Protein AF-A0A1H1Z9W5-F1 (afdb_monomer)

pLDDT: mean 90.38, std 9.52, range [42.66, 98.12]

Solvent-accessible surface area (backbone atoms only — not comparable to full-atom values): 13910 Å² total; per-residue (Å²): 132,83,77,77,81,64,57,44,47,30,56,59,16,46,69,67,22,46,76,82,25,66,53,52,93,84,66,72,96,70,78,83,76,61,90,42,70,72,54,33,67,69,33,39,77,73,82,52,69,53,46,53,60,20,50,49,26,37,54,53,9,51,50,28,33,51,50,15,58,53,48,57,75,70,62,69,89,72,76,92,73,81,78,83,65,62,68,71,59,47,54,57,68,61,53,51,72,31,55,59,35,30,52,52,8,52,50,27,44,57,43,12,60,52,46,31,55,50,32,63,66,48,43,65,56,53,52,49,54,50,49,55,46,42,74,73,61,39,44,52,24,41,50,42,91,45,91,54,64,37,60,45,101,81,60,68,41,47,29,25,41,30,34,38,66,88,58,55,50,34,58,49,12,20,48,52,42,16,52,50,48,22,53,49,42,24,69,79,30,66,67,35,34,50,55,39,37,61,73,50,41,84,59,47,64,44,53,26,34,83,61,51,32,84,86,36,68,60,32,29,42,30,59,48,94,64,90,47,52,32,35,33,41,34,77,42,73,44,99,86,69,50,75,44,67,48,79,43,60,31,55,82,132

Secondary structure (DSSP, 8-state):
--PPPPTT-HHHHHHHS-TTPPPPTT--SS----SSHHHHHHHSS-TTHHHHHHHHHHHHHHHHHHHHHHHHTT-----TTSS-S-HHHHHHHHS-HHHHHHHHHHHHHHHHHHHHHHHHHHHHHHHHHHHHHHHHH-EEEEEEEEEEEEEETTEEEEEEEEEETTS-HHHHHHHHHHHHHHHHHHHH-HHHHHHHHHHHTT-SEEEHHHHH-TT-TTEEEEE-SS--SEEEEEEEE-TTS-EEEEEEEE---

Foldseek 3Di:
DPPDAAFLRLQVLLVPQDLQFFFDPPDDQDDQDLVDLVSVVVFFPPPDPLVPLLVCLQVQLVVLLVVLVVQVVVDDPDPLPPPPDDNVVSVVVVCRVSVVSNVSSVVSNVVSVVSSVVSVVCVVVVSVVVSVQCVPFKFKWFWAFAPAWADEPPGTFGKIKTFGNPDDRSLNSSLVSSRVSSSVSCVVPVVSSVSNRVVCDHAQKDQVCVNNNPSNPRIIIGRDPDPARIKIWGWDQDPVRDTHIDITGTHDD

Radius of gyration: 26.76 Å; Cα contacts (8 Å, |Δi|>4): 366; chains: 1; bounding box: 69×44×71 Å

Mean predicted aligned error: 6.4 Å

Nearest PDB structures (foldseek):
  6paq-assembly1_A  TM=3.659E-01  e=4.677E+00  Novosphingobium aromaticivorans DSM 12444
  8bqs-assembly1_Eq  TM=2.446E-01  e=4.424E+00  Tetrahymena thermophila SB210

Structure (mmCIF, N/CA/C/O backbone):
data_AF-A0A1H1Z9W5-F1
#
_entry.id   AF-A0A1H1Z9W5-F1
#
loop_
_atom_site.group_PDB
_atom_site.id
_atom_site.type_symbol
_atom_site.label_atom_id
_atom_site.label_alt_id
_atom_site.label_comp_id
_atom_site.label_asym_id
_atom_site.label_entity_id
_atom_site.label_seq_id
_atom_site.pdbx_PDB_ins_code
_atom_site.Cartn_x
_atom_site.Cartn_y
_atom_site.Cartn_z
_atom_site.occupancy
_atom_site.B_iso_or_equiv
_atom_site.auth_seq_id
_atom_site.auth_comp_id
_atom_site.auth_asym_id
_atom_site.auth_atom_id
_atom_site.pdbx_PDB_model_num
ATOM 1 N N . MET A 1 1 ? 12.423 6.124 28.302 1.00 42.66 1 MET A N 1
ATOM 2 C CA . MET A 1 1 ? 12.126 7.087 27.224 1.00 42.66 1 MET A CA 1
ATOM 3 C C . MET A 1 1 ? 10.628 7.323 27.228 1.00 42.66 1 MET A C 1
ATOM 5 O O . MET A 1 1 ? 9.883 6.402 26.923 1.00 42.66 1 MET A O 1
ATOM 9 N N . THR A 1 2 ? 10.175 8.486 27.688 1.00 52.38 2 THR A N 1
ATOM 10 C CA . THR A 1 2 ? 8.765 8.885 27.614 1.00 52.38 2 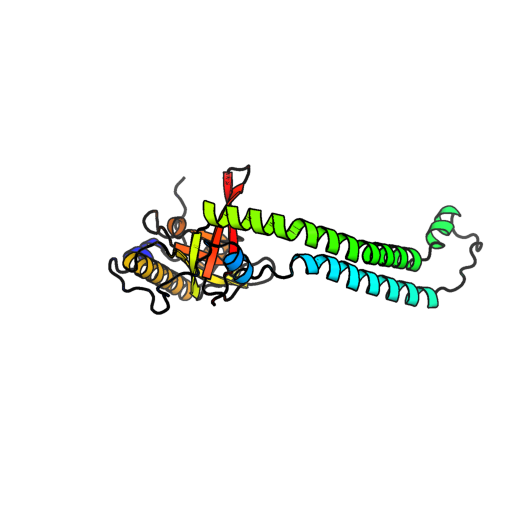THR A CA 1
ATOM 11 C C . THR A 1 2 ? 8.419 9.109 26.148 1.00 52.38 2 THR A C 1
ATOM 13 O O . THR A 1 2 ? 9.007 9.971 25.500 1.00 52.38 2 THR A O 1
ATOM 16 N N . GLN A 1 3 ? 7.530 8.285 25.592 1.00 75.75 3 GLN A N 1
ATOM 17 C CA . GLN A 1 3 ? 7.074 8.477 24.219 1.00 75.75 3 GLN A CA 1
ATOM 18 C C . GLN A 1 3 ? 6.397 9.845 24.118 1.00 75.75 3 GLN A C 1
ATOM 20 O O . GLN A 1 3 ? 5.484 10.147 24.886 1.00 75.75 3 GLN A O 1
ATOM 25 N N . GLN A 1 4 ? 6.868 10.681 23.192 1.00 85.38 4 GLN A N 1
ATOM 26 C CA . GLN A 1 4 ? 6.235 11.963 22.907 1.00 85.38 4 GLN A CA 1
ATOM 27 C C . GLN A 1 4 ? 4.766 11.711 22.528 1.00 85.38 4 GLN A C 1
ATOM 29 O O . GLN A 1 4 ? 4.512 10.817 21.706 1.00 85.38 4 GLN A O 1
ATOM 34 N N . PRO A 1 5 ? 3.798 12.457 23.091 1.00 91.75 5 PRO A N 1
ATOM 35 C CA . PRO A 1 5 ? 2.386 12.259 22.781 1.00 91.75 5 PRO A CA 1
ATOM 36 C C . PRO A 1 5 ? 2.133 12.445 21.283 1.00 91.75 5 PRO A C 1
ATOM 38 O O . PRO A 1 5 ? 2.810 13.232 20.618 1.00 91.75 5 PRO A O 1
ATOM 41 N N . TRP A 1 6 ? 1.200 11.672 20.733 1.00 95.25 6 TRP A N 1
ATOM 42 C CA . TRP A 1 6 ? 0.789 11.813 19.338 1.00 95.25 6 TRP A CA 1
ATOM 43 C C . TRP A 1 6 ? -0.005 13.116 19.134 1.00 95.25 6 TRP A C 1
ATOM 45 O O . TRP A 1 6 ? -0.829 13.454 19.990 1.00 95.25 6 TRP A O 1
ATOM 55 N N . PRO A 1 7 ? 0.195 13.833 18.013 1.00 96.38 7 PRO A N 1
ATOM 56 C CA . PRO A 1 7 ? -0.616 15.001 17.672 1.00 96.38 7 PRO A CA 1
ATOM 57 C C . PRO A 1 7 ? -2.111 14.659 17.553 1.00 96.38 7 PRO A C 1
ATOM 59 O O . PRO A 1 7 ? -2.472 13.553 17.142 1.00 96.38 7 PRO A O 1
ATOM 62 N N . GLY A 1 8 ? -2.982 15.607 17.913 1.00 95.38 8 GLY A N 1
ATOM 63 C CA . GLY A 1 8 ? -4.444 15.449 17.843 1.00 95.38 8 GLY A CA 1
ATOM 64 C C . GLY A 1 8 ? -5.084 14.615 18.966 1.00 95.38 8 GLY A C 1
ATOM 65 O O . GLY A 1 8 ? -6.250 14.256 18.847 1.00 95.38 8 GLY A O 1
ATOM 66 N N . ASP A 1 9 ? -4.340 14.288 20.032 1.00 96.62 9 ASP A N 1
ATOM 67 C CA . ASP A 1 9 ? -4.792 13.508 21.204 1.00 96.62 9 ASP A CA 1
ATOM 68 C C . ASP A 1 9 ? -5.606 12.243 20.840 1.00 96.62 9 ASP A C 1
ATOM 70 O O . ASP A 1 9 ? -6.804 12.129 21.140 1.00 96.62 9 ASP A O 1
ATOM 74 N N . PRO A 1 10 ? -4.968 11.247 20.196 1.00 97.06 10 PRO A N 1
ATOM 75 C CA . PRO A 1 10 ? -5.643 10.002 19.844 1.00 97.06 10 PRO A CA 1
ATOM 76 C C . PRO A 1 10 ? -6.176 9.257 21.075 1.00 97.06 10 PRO A C 1
ATOM 78 O O . PRO A 1 10 ? -7.205 8.590 20.988 1.00 97.06 10 PRO A O 1
ATOM 81 N N . ALA A 1 11 ? -5.555 9.413 22.249 1.00 96.31 11 ALA A N 1
ATOM 82 C CA . ALA A 1 11 ? -6.054 8.810 23.480 1.00 96.31 11 ALA A CA 1
ATOM 83 C C . ALA A 1 11 ? -7.434 9.374 23.873 1.00 96.31 11 ALA A C 1
ATOM 85 O O . ALA A 1 11 ? -8.313 8.621 24.296 1.00 96.31 11 ALA A O 1
ATOM 86 N N . ALA A 1 12 ? -7.670 10.682 23.707 1.00 97.25 12 ALA A N 1
ATOM 87 C CA . ALA A 1 12 ? -9.008 11.250 23.872 1.00 97.25 12 ALA A CA 1
ATOM 88 C C . ALA A 1 12 ? -9.983 10.772 22.792 1.00 97.25 12 ALA A C 1
ATOM 90 O O . ALA A 1 12 ? -11.131 10.473 23.120 1.00 97.25 12 ALA A O 1
ATOM 91 N N . ALA A 1 13 ? -9.547 10.655 21.535 1.00 97.56 13 ALA A N 1
ATOM 92 C CA . ALA A 1 13 ? -10.382 10.116 20.459 1.00 97.56 13 ALA A CA 1
ATOM 93 C C . ALA A 1 13 ? -10.845 8.677 20.753 1.00 97.56 13 ALA A C 1
ATOM 95 O O . ALA A 1 13 ? -12.027 8.361 20.611 1.00 97.56 13 ALA A O 1
ATOM 96 N N . TRP A 1 14 ? -9.944 7.835 21.262 1.00 97.62 14 TRP A N 1
ATOM 97 C CA . TRP A 1 14 ? -10.245 6.465 21.670 1.00 97.62 14 TRP A CA 1
ATOM 98 C C . TRP A 1 14 ? -11.197 6.380 22.872 1.00 97.62 14 TRP A C 1
ATOM 100 O O . TRP A 1 14 ? -12.087 5.530 22.899 1.00 97.62 14 TRP A O 1
ATOM 110 N N . ARG A 1 15 ? -11.054 7.281 23.856 1.00 97.38 15 ARG A N 1
ATOM 111 C CA . ARG A 1 15 ? -11.984 7.380 24.997 1.00 97.38 15 ARG A CA 1
ATOM 112 C C . ARG A 1 15 ? -13.380 7.857 24.591 1.00 97.38 15 ARG A C 1
ATOM 114 O O . ARG A 1 15 ? -14.349 7.469 25.232 1.00 97.38 15 ARG A O 1
ATOM 121 N N . ARG A 1 16 ? -13.484 8.708 23.563 1.00 97.12 16 ARG A N 1
ATOM 122 C CA . ARG A 1 16 ? -14.771 9.181 23.020 1.00 97.12 16 ARG A CA 1
ATOM 123 C C . ARG A 1 16 ? -15.483 8.116 22.192 1.00 97.12 16 ARG A C 1
ATOM 125 O O . ARG A 1 16 ? -16.707 8.141 22.117 1.00 97.12 16 ARG A O 1
ATOM 132 N N . ALA A 1 17 ? -14.733 7.204 21.577 1.00 96.50 17 ALA A N 1
ATOM 133 C CA . ALA A 1 17 ? -15.309 6.144 20.769 1.00 96.50 17 ALA A CA 1
ATOM 134 C C . ALA A 1 17 ? -16.181 5.211 21.635 1.00 96.50 17 ALA A C 1
ATOM 136 O O . ALA A 1 17 ? -15.711 4.718 22.667 1.00 96.50 17 ALA A O 1
ATOM 137 N N . PRO A 1 18 ? -17.437 4.945 21.232 1.00 94.25 18 PRO A N 1
ATOM 138 C CA . PRO A 1 18 ? -18.339 4.096 21.998 1.00 94.25 18 PRO A CA 1
ATOM 139 C C . PRO A 1 18 ? -17.783 2.673 22.089 1.00 94.25 18 PRO A C 1
ATOM 141 O O . PRO A 1 18 ? -17.333 2.115 21.088 1.00 94.25 18 PRO A O 1
ATOM 144 N N . ILE A 1 19 ? -17.835 2.086 23.289 1.00 92.62 19 ILE A N 1
ATOM 145 C CA . ILE A 1 19 ? -17.394 0.703 23.517 1.00 92.62 19 ILE A CA 1
ATOM 146 C C . ILE A 1 19 ? -18.252 -0.255 22.687 1.00 92.62 19 ILE A C 1
ATOM 148 O O . ILE A 1 19 ? -17.692 -1.078 21.975 1.00 92.62 19 ILE A O 1
ATOM 152 N N . ASP A 1 20 ? -19.574 -0.058 22.706 1.00 89.50 20 ASP A N 1
ATOM 153 C CA . ASP A 1 20 ? -20.571 -0.847 21.973 1.00 89.50 20 ASP A CA 1
ATOM 154 C C . ASP A 1 20 ? -21.092 -0.104 20.733 1.00 89.50 20 ASP A C 1
ATOM 156 O O . ASP A 1 20 ? -22.294 0.076 20.533 1.00 89.50 20 ASP A O 1
ATOM 160 N N . GLY A 1 21 ? -20.166 0.407 19.917 1.00 85.12 21 GLY A N 1
ATOM 161 C CA . GLY A 1 21 ? -20.507 1.101 18.677 1.00 85.12 21 GLY A CA 1
ATOM 162 C C . GLY A 1 21 ? -21.133 0.165 17.631 1.00 85.12 21 GLY A C 1
ATOM 163 O O . GLY A 1 21 ? -20.743 -1.002 17.547 1.00 85.12 21 GLY A O 1
ATOM 164 N N . PRO A 1 22 ? -22.071 0.655 16.796 1.00 90.06 22 PRO A N 1
ATOM 165 C CA . PRO A 1 22 ? -22.559 -0.117 15.660 1.00 90.06 22 PRO A CA 1
ATOM 166 C C . PRO A 1 22 ? -21.420 -0.394 14.672 1.00 90.06 22 PRO A C 1
ATOM 168 O O . PRO A 1 22 ? -20.456 0.373 14.585 1.00 90.06 22 PRO A O 1
ATOM 171 N N . ALA A 1 23 ? -21.558 -1.464 13.887 1.00 90.50 23 ALA A N 1
ATOM 172 C CA . ALA A 1 23 ? -20.643 -1.733 12.785 1.00 90.50 23 ALA A CA 1
ATOM 173 C C . ALA A 1 23 ? -20.540 -0.504 11.854 1.00 90.50 23 ALA A C 1
ATOM 175 O O . ALA A 1 23 ? -21.537 0.202 11.656 1.00 90.50 23 ALA A O 1
ATOM 176 N N . PRO A 1 24 ? -19.368 -0.249 11.242 1.00 90.69 24 PRO A N 1
ATOM 177 C CA . PRO A 1 24 ? -19.234 0.800 10.241 1.00 90.69 24 PRO A CA 1
ATOM 178 C C . PRO A 1 24 ? -20.295 0.635 9.140 1.00 90.69 24 PRO A C 1
ATOM 180 O O . PRO A 1 24 ? -20.523 -0.487 8.685 1.00 90.69 24 PRO A O 1
ATOM 183 N N . PRO A 1 25 ? -20.930 1.720 8.665 1.00 86.06 25 PRO A N 1
ATOM 184 C CA . PRO A 1 25 ? -22.099 1.640 7.783 1.00 86.06 25 PRO A CA 1
ATOM 185 C C . PRO A 1 25 ? -21.819 0.950 6.440 1.00 86.06 25 PRO A C 1
ATOM 187 O O . PRO A 1 25 ? -22.722 0.385 5.833 1.00 86.06 25 PRO A O 1
ATOM 190 N N . SER A 1 26 ? -20.570 0.975 5.969 1.00 89.00 26 SER A N 1
ATOM 191 C CA . SER A 1 26 ? -20.127 0.295 4.747 1.00 89.00 26 SER A CA 1
ATOM 192 C C . SER A 1 26 ? -19.407 -1.031 5.015 1.00 89.00 26 SER A C 1
ATOM 194 O O . SER A 1 26 ? -18.798 -1.594 4.098 1.00 89.00 26 SER A O 1
ATOM 196 N N . ARG A 1 27 ? -19.445 -1.546 6.254 1.00 89.31 27 ARG A N 1
ATOM 197 C CA . ARG A 1 27 ? -18.828 -2.830 6.583 1.00 89.31 27 ARG A CA 1
ATOM 198 C C . ARG A 1 27 ? -19.536 -3.938 5.816 1.00 89.31 27 ARG A C 1
ATOM 200 O O . ARG A 1 27 ? -20.757 -4.063 5.843 1.00 89.31 27 ARG A O 1
ATOM 207 N N . ARG A 1 28 ? -18.752 -4.740 5.106 1.00 88.00 28 ARG A N 1
ATOM 208 C CA . ARG A 1 28 ? -19.268 -5.863 4.330 1.00 88.00 28 ARG A CA 1
ATOM 209 C C . ARG A 1 28 ? -19.172 -7.135 5.168 1.00 88.00 28 ARG A C 1
ATOM 211 O O . ARG A 1 28 ? -18.131 -7.361 5.782 1.00 88.00 28 ARG A O 1
ATOM 218 N N . PRO A 1 29 ? -20.222 -7.972 5.181 1.00 77.62 29 PRO A N 1
ATOM 219 C CA . PRO A 1 29 ? -20.302 -9.103 6.102 1.00 77.62 29 PRO A CA 1
ATOM 220 C C . PRO A 1 29 ? -19.358 -10.260 5.751 1.00 77.62 29 PRO A C 1
ATOM 222 O O . PRO A 1 29 ? -18.971 -11.006 6.643 1.00 77.62 29 PRO A O 1
ATOM 225 N N . ALA A 1 30 ? -18.968 -10.419 4.482 1.00 88.19 30 ALA A N 1
ATOM 226 C CA . ALA A 1 30 ? -18.118 -11.524 4.046 1.00 88.19 30 ALA A CA 1
ATOM 227 C C . ALA A 1 30 ? -16.891 -11.012 3.272 1.00 88.19 30 ALA A C 1
ATOM 229 O O . ALA A 1 30 ? -17.066 -10.390 2.217 1.00 88.19 30 ALA A O 1
ATOM 230 N N . PRO A 1 31 ? -15.659 -11.256 3.762 1.00 92.44 31 PRO A N 1
ATOM 231 C CA . PRO A 1 31 ? -14.458 -10.987 2.986 1.00 92.44 31 PRO A CA 1
ATOM 232 C C . PRO A 1 31 ? -14.356 -11.937 1.782 1.00 92.44 31 PRO A C 1
ATOM 234 O O . PRO A 1 31 ? -14.903 -13.044 1.823 1.00 92.44 31 PRO A O 1
ATOM 237 N N . PRO A 1 32 ? -13.639 -11.550 0.712 1.00 93.19 32 PRO A N 1
ATOM 238 C CA . PRO A 1 32 ? -13.352 -12.450 -0.390 1.00 93.19 32 PRO A CA 1
ATOM 239 C C . PRO A 1 32 ? -12.564 -13.658 0.113 1.00 93.19 32 PRO A C 1
ATOM 241 O O . PRO A 1 32 ? -11.554 -13.511 0.801 1.00 93.19 32 PRO A O 1
ATOM 244 N N . ASP A 1 33 ? -13.021 -14.850 -0.253 1.00 93.62 33 ASP A N 1
ATOM 245 C CA . ASP A 1 33 ? -12.319 -16.083 0.071 1.00 93.62 33 ASP A CA 1
ATOM 246 C C . ASP A 1 33 ? -11.045 -16.201 -0.777 1.00 93.62 33 ASP A C 1
ATOM 248 O O . ASP A 1 33 ? -11.111 -16.286 -2.006 1.00 93.62 33 ASP A O 1
ATOM 252 N N . LEU A 1 34 ? -9.891 -16.167 -0.110 1.00 93.38 34 LEU A N 1
ATOM 253 C CA . LEU A 1 34 ? -8.566 -16.344 -0.710 1.00 93.38 34 LEU A CA 1
ATOM 254 C C . LEU A 1 34 ? -7.960 -17.722 -0.403 1.00 93.38 34 LEU A C 1
ATOM 256 O O . LEU A 1 34 ? -6.791 -17.938 -0.704 1.00 93.38 34 LEU A O 1
ATOM 260 N N . SER A 1 35 ? -8.725 -18.646 0.188 1.00 93.19 35 SER A N 1
ATOM 261 C CA . SER A 1 35 ? -8.233 -19.978 0.571 1.00 93.19 35 SER A CA 1
ATOM 262 C C . SER A 1 35 ? -7.936 -20.899 -0.613 1.00 93.19 35 SER A C 1
ATOM 264 O O . SER A 1 35 ? -7.260 -21.910 -0.447 1.00 93.19 35 SER A O 1
ATOM 266 N N . ASP A 1 36 ? -8.433 -20.556 -1.800 1.00 95.31 36 ASP A N 1
ATOM 267 C CA . ASP A 1 36 ? -8.192 -21.271 -3.044 1.00 95.31 36 ASP A CA 1
ATOM 268 C C . ASP A 1 36 ? -7.250 -20.473 -3.958 1.00 95.31 36 ASP A C 1
ATOM 270 O O . ASP A 1 36 ? -7.450 -19.280 -4.208 1.00 95.31 36 ASP A O 1
ATOM 274 N N . PHE A 1 37 ? -6.230 -21.146 -4.498 1.00 94.31 37 PHE A N 1
ATOM 275 C CA . PHE A 1 37 ? -5.209 -20.522 -5.340 1.00 94.31 37 PHE A CA 1
ATOM 276 C C . PHE A 1 37 ? -5.788 -19.971 -6.652 1.00 94.31 37 PHE A C 1
ATOM 278 O O . PHE A 1 37 ? -5.379 -18.904 -7.117 1.00 94.31 37 PHE A O 1
ATOM 285 N N . GLU A 1 38 ? -6.754 -20.663 -7.259 1.00 93.31 38 GLU A N 1
ATOM 286 C CA . GLU A 1 38 ? -7.383 -20.183 -8.493 1.00 93.31 38 GLU A CA 1
ATOM 287 C C . GLU A 1 38 ? -8.146 -18.879 -8.229 1.00 93.31 38 GLU A C 1
ATOM 289 O O . GLU A 1 38 ? -7.946 -17.867 -8.911 1.00 93.31 38 GLU A O 1
ATOM 294 N N . THR A 1 39 ? -8.944 -18.856 -7.165 1.00 93.06 39 THR A N 1
ATOM 295 C CA . THR A 1 39 ? -9.659 -17.663 -6.713 1.00 93.06 39 THR A CA 1
ATOM 296 C C . THR A 1 39 ? -8.703 -16.527 -6.352 1.00 93.06 39 THR A C 1
ATOM 298 O O . THR A 1 39 ? -8.919 -15.393 -6.788 1.00 93.06 39 THR A O 1
ATOM 301 N N . PHE A 1 40 ? -7.619 -16.824 -5.638 1.00 93.44 40 PHE A N 1
ATOM 302 C CA . PHE A 1 40 ? -6.569 -15.871 -5.292 1.00 93.44 40 PHE A CA 1
ATOM 303 C C . PHE A 1 40 ? -5.989 -15.171 -6.530 1.00 93.44 40 PHE A C 1
ATOM 305 O O . PHE A 1 40 ? -5.992 -13.940 -6.616 1.00 93.44 40 PHE A O 1
ATOM 312 N N . THR A 1 41 ? -5.564 -15.938 -7.540 1.00 91.62 41 THR A N 1
ATOM 313 C CA . THR A 1 41 ? -4.967 -15.375 -8.769 1.00 91.62 41 THR A CA 1
ATOM 314 C C . THR A 1 41 ? -5.954 -14.570 -9.618 1.00 91.62 41 THR A C 1
ATOM 316 O O . THR A 1 41 ? -5.546 -13.724 -10.419 1.00 91.62 41 THR A O 1
ATOM 319 N N . ARG A 1 42 ? -7.262 -14.807 -9.458 1.00 91.31 42 ARG A N 1
ATOM 320 C CA . ARG A 1 42 ? -8.315 -14.009 -10.097 1.00 91.31 42 ARG A CA 1
ATOM 321 C C . ARG A 1 42 ? -8.537 -12.670 -9.391 1.00 91.31 42 ARG A C 1
ATOM 323 O O . ARG A 1 42 ? -8.832 -11.686 -10.070 1.00 91.31 42 ARG A O 1
ATOM 330 N N . LEU A 1 43 ? -8.428 -12.638 -8.062 1.00 92.12 43 LEU A N 1
ATOM 331 C CA . LEU A 1 43 ? -8.767 -11.466 -7.252 1.00 92.12 43 LEU A CA 1
ATOM 332 C C . LEU A 1 43 ? -7.595 -10.501 -7.037 1.00 92.12 43 LEU A C 1
ATOM 334 O O . LEU A 1 43 ? -7.844 -9.305 -6.878 1.00 92.12 43 LEU A O 1
ATOM 338 N N . LEU A 1 44 ? -6.338 -10.958 -7.083 1.00 88.50 44 LEU A N 1
ATOM 339 C CA . LEU A 1 44 ? -5.200 -10.038 -7.017 1.00 88.50 44 LEU A CA 1
ATOM 340 C C . LEU A 1 44 ? -4.923 -9.352 -8.369 1.00 88.50 44 LEU A C 1
ATOM 342 O O . LEU A 1 44 ? -4.904 -9.998 -9.419 1.00 88.50 44 LEU A O 1
ATOM 346 N N . PRO A 1 45 ? -4.634 -8.037 -8.374 1.00 75.94 45 PRO A N 1
ATOM 347 C CA . PRO A 1 45 ? -4.420 -7.246 -9.583 1.00 75.94 45 PRO A CA 1
ATOM 348 C C . PRO A 1 45 ? -3.073 -7.496 -10.284 1.00 75.94 45 PRO A C 1
ATOM 350 O O . PRO A 1 45 ? -2.790 -6.820 -11.266 1.00 75.94 45 PRO A O 1
ATOM 353 N N . HIS A 1 46 ? -2.274 -8.483 -9.868 1.00 73.94 46 HIS A N 1
ATOM 354 C CA . HIS A 1 46 ? -0.910 -8.754 -10.363 1.00 73.94 46 HIS A CA 1
ATOM 355 C C . HIS A 1 46 ? -0.817 -9.250 -11.823 1.00 73.94 46 HIS A C 1
ATOM 357 O O . HIS A 1 46 ? 0.240 -9.693 -12.288 1.00 73.94 46 HIS A O 1
ATOM 363 N N . ARG A 1 47 ? -1.907 -9.168 -12.595 1.00 64.94 47 ARG A N 1
ATOM 364 C CA . ARG A 1 47 ? -1.892 -9.456 -14.032 1.00 64.94 47 ARG A CA 1
ATOM 365 C C . ARG A 1 47 ? -1.154 -8.340 -14.771 1.00 64.94 47 ARG A C 1
ATOM 367 O O . ARG A 1 47 ? -1.764 -7.363 -15.184 1.00 64.94 47 ARG A O 1
ATOM 374 N N . GLY A 1 48 ? 0.148 -8.524 -14.983 1.00 71.00 48 GLY A N 1
ATOM 375 C CA . GLY A 1 48 ? 0.918 -7.725 -15.939 1.00 71.00 48 GLY A CA 1
ATOM 376 C C . GLY A 1 48 ? 2.147 -7.008 -15.391 1.00 71.00 48 GLY A C 1
ATOM 377 O O . GLY A 1 48 ? 2.842 -6.377 -16.176 1.00 71.00 48 GLY A O 1
ATOM 378 N N . GLU A 1 49 ? 2.496 -7.140 -14.109 1.00 78.62 49 GLU A N 1
ATOM 379 C CA . GLU A 1 49 ? 3.753 -6.558 -13.598 1.00 78.62 49 GLU A CA 1
ATOM 380 C C . GLU A 1 49 ? 4.985 -7.086 -14.347 1.00 78.62 49 GLU A C 1
ATOM 382 O O . GLU A 1 49 ? 5.928 -6.350 -14.630 1.00 78.62 49 GLU A O 1
ATOM 387 N N . TYR A 1 50 ? 4.940 -8.350 -14.779 1.00 83.44 50 TYR A N 1
ATOM 388 C CA . TYR A 1 50 ? 5.987 -8.948 -15.607 1.00 83.44 50 TYR A CA 1
ATOM 389 C C . TYR A 1 50 ? 6.066 -8.360 -17.029 1.00 83.44 50 TYR A C 1
ATOM 391 O O . TYR A 1 50 ? 7.035 -8.639 -17.730 1.00 83.44 50 TYR A O 1
ATOM 399 N N . LEU A 1 51 ? 5.072 -7.577 -17.472 1.00 89.38 51 LEU A N 1
ATOM 400 C CA . LEU A 1 51 ? 5.066 -6.893 -18.772 1.00 89.38 51 LEU A CA 1
ATOM 401 C C . LEU A 1 51 ? 5.703 -5.505 -18.710 1.00 89.38 51 LEU A C 1
ATOM 403 O O . LEU A 1 51 ? 6.201 -5.044 -19.734 1.00 89.38 51 LEU A O 1
ATOM 407 N N . ALA A 1 52 ? 5.726 -4.854 -17.543 1.00 89.75 52 ALA A N 1
ATOM 408 C CA . ALA A 1 52 ? 6.219 -3.484 -17.414 1.00 89.75 52 ALA A CA 1
ATOM 409 C C . ALA A 1 52 ? 7.677 -3.350 -17.886 1.00 89.75 52 ALA A C 1
ATOM 411 O O . ALA A 1 52 ? 7.984 -2.503 -18.722 1.00 89.75 52 ALA A O 1
ATOM 412 N N . MET A 1 53 ? 8.560 -4.241 -17.422 1.00 91.44 53 MET A N 1
ATOM 413 C CA . MET A 1 53 ? 9.979 -4.231 -17.804 1.00 91.44 53 MET A CA 1
ATOM 414 C C . MET A 1 53 ? 10.202 -4.531 -19.299 1.00 91.44 53 MET A C 1
ATOM 416 O O . MET A 1 53 ? 10.873 -3.738 -19.959 1.00 91.44 53 MET A O 1
ATOM 420 N N . PRO A 1 54 ? 9.622 -5.599 -19.886 1.00 93.50 54 PRO A N 1
ATOM 421 C CA . PRO A 1 54 ? 9.692 -5.829 -21.329 1.00 93.50 54 PRO A CA 1
ATOM 422 C C . PRO A 1 54 ? 9.174 -4.665 -22.172 1.00 93.50 54 PRO A C 1
ATOM 424 O O . PRO A 1 54 ? 9.787 -4.337 -23.184 1.00 93.50 54 PRO A O 1
ATOM 427 N N . LEU A 1 55 ? 8.065 -4.033 -21.767 1.00 95.12 55 LEU A N 1
ATOM 428 C CA . LEU A 1 55 ? 7.508 -2.876 -22.469 1.00 95.12 55 LEU A CA 1
ATOM 429 C C . LEU A 1 55 ? 8.457 -1.682 -22.405 1.00 95.12 55 LEU A C 1
ATOM 431 O O . LEU A 1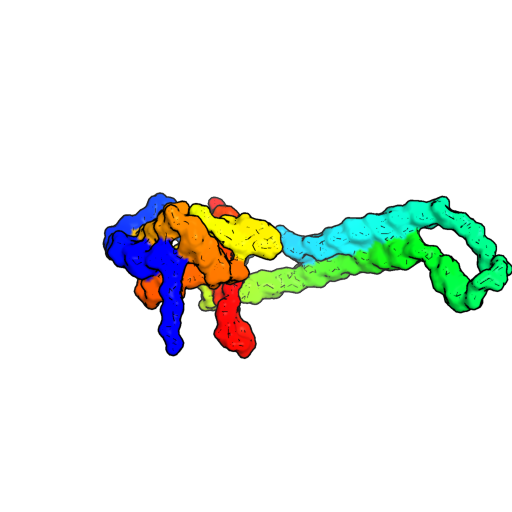 55 ? 8.705 -1.055 -23.431 1.00 95.12 55 LEU A O 1
ATOM 435 N N . MET A 1 56 ? 9.033 -1.406 -21.235 1.00 95.12 56 MET A N 1
ATOM 436 C CA . MET A 1 56 ? 10.024 -0.345 -21.062 1.00 95.12 56 MET A CA 1
ATOM 437 C C . MET A 1 56 ? 11.248 -0.571 -21.962 1.00 95.12 56 MET A C 1
ATOM 439 O O . MET A 1 56 ? 11.635 0.335 -22.698 1.00 95.12 56 MET A O 1
ATOM 443 N N . TYR A 1 57 ? 11.819 -1.782 -21.970 1.00 95.19 57 TYR A N 1
ATOM 444 C CA . TYR A 1 57 ? 12.943 -2.117 -22.851 1.00 95.19 57 TYR A CA 1
ATOM 445 C C . TYR A 1 57 ? 12.565 -2.071 -24.333 1.00 95.19 57 TYR A C 1
ATOM 447 O O . TYR A 1 57 ? 13.343 -1.582 -25.147 1.00 95.19 57 TYR A O 1
ATOM 455 N N . GLY A 1 58 ? 11.369 -2.543 -24.689 1.00 96.69 58 GLY A N 1
ATOM 456 C CA . GLY A 1 58 ? 10.874 -2.534 -26.061 1.00 96.69 58 GLY A CA 1
ATOM 457 C C . GLY A 1 58 ? 10.695 -1.116 -26.605 1.00 96.69 58 GLY A C 1
ATOM 458 O O . GLY A 1 58 ? 11.248 -0.782 -27.651 1.00 96.69 58 GLY A O 1
ATOM 459 N N . ILE A 1 59 ? 9.965 -0.267 -25.875 1.00 97.38 59 ILE A N 1
ATOM 460 C CA . ILE A 1 59 ? 9.693 1.126 -26.260 1.00 97.38 59 ILE A CA 1
ATOM 461 C C . ILE A 1 59 ? 10.983 1.947 -26.236 1.00 97.38 59 ILE A C 1
ATOM 463 O O . ILE A 1 59 ? 11.292 2.628 -27.213 1.00 97.38 59 ILE A O 1
ATOM 467 N N . GLY A 1 60 ? 11.758 1.860 -25.151 1.00 96.75 60 GLY A N 1
ATOM 468 C CA . GLY A 1 60 ? 13.024 2.579 -25.024 1.00 96.75 60 GLY A CA 1
ATOM 469 C C . GLY A 1 60 ? 14.039 2.151 -26.083 1.00 96.75 60 GLY A C 1
ATOM 470 O O . GLY A 1 60 ? 14.670 2.995 -26.713 1.00 96.75 60 GLY A O 1
ATOM 471 N N . GLY A 1 61 ? 14.133 0.847 -26.355 1.00 97.25 61 GLY A N 1
ATOM 472 C CA . GLY A 1 61 ? 15.008 0.306 -27.387 1.00 97.25 61 GLY A CA 1
ATOM 473 C C . GLY A 1 61 ? 14.617 0.781 -28.786 1.00 97.25 61 GLY A C 1
ATOM 474 O O . GLY A 1 61 ? 15.470 1.262 -29.530 1.00 97.25 61 GLY A O 1
ATOM 475 N N . ALA A 1 62 ? 13.323 0.737 -29.123 1.00 97.69 62 ALA A N 1
ATOM 476 C CA . ALA A 1 62 ? 12.808 1.253 -30.391 1.00 97.69 62 ALA A CA 1
ATOM 477 C C . ALA A 1 62 ? 13.066 2.761 -30.552 1.00 97.69 62 ALA A C 1
ATOM 479 O O . ALA A 1 62 ? 13.485 3.204 -31.623 1.00 97.69 62 ALA A O 1
ATOM 480 N N . PHE A 1 63 ? 12.874 3.541 -29.483 1.00 97.62 63 PHE A N 1
ATOM 481 C CA . PHE A 1 63 ? 13.176 4.970 -29.465 1.00 97.62 63 PHE A CA 1
ATOM 482 C C . PHE A 1 63 ? 14.667 5.242 -29.705 1.00 97.62 63 PHE A C 1
ATOM 484 O O . PHE A 1 63 ? 15.006 6.029 -30.586 1.00 97.62 63 PHE A O 1
ATOM 491 N N . CYS A 1 64 ? 15.565 4.551 -28.994 1.00 96.94 64 CYS A N 1
ATOM 492 C CA . CYS A 1 64 ? 17.009 4.669 -29.205 1.00 96.94 64 CYS A CA 1
ATOM 493 C C . CYS A 1 64 ? 17.401 4.311 -30.644 1.00 96.94 64 CYS A C 1
ATOM 495 O O . CYS A 1 64 ? 18.140 5.061 -31.278 1.00 96.94 64 CYS A O 1
ATOM 497 N N . VAL A 1 65 ? 16.860 3.226 -31.208 1.00 97.31 65 VAL A N 1
ATOM 498 C CA . VAL A 1 65 ? 17.119 2.872 -32.611 1.00 97.31 65 VAL A CA 1
ATOM 499 C C . VAL A 1 65 ? 16.665 3.989 -33.556 1.00 97.31 65 VAL A C 1
ATOM 501 O O . VAL A 1 65 ? 17.431 4.403 -34.424 1.00 97.31 65 VAL A O 1
ATOM 504 N N . ALA A 1 66 ? 15.462 4.534 -33.366 1.00 97.00 66 ALA A N 1
ATOM 505 C CA . ALA A 1 66 ? 14.945 5.621 -34.194 1.00 97.00 66 ALA A CA 1
ATOM 506 C C . ALA A 1 66 ? 15.811 6.892 -34.106 1.00 97.00 66 ALA A C 1
ATOM 508 O O . ALA A 1 66 ? 16.145 7.479 -35.137 1.00 97.00 66 ALA A O 1
ATOM 509 N N . VAL A 1 67 ? 16.224 7.287 -32.897 1.00 95.31 67 VAL A N 1
ATOM 510 C CA . VAL A 1 67 ? 17.114 8.438 -32.673 1.00 95.31 67 VAL A CA 1
ATOM 511 C C . VAL A 1 67 ? 18.489 8.197 -33.290 1.00 95.31 67 VAL A C 1
ATOM 513 O O . VAL A 1 67 ? 19.005 9.074 -33.977 1.00 95.31 67 VAL A O 1
ATOM 516 N N . GLY A 1 68 ? 19.072 7.011 -33.113 1.00 94.38 68 GLY A N 1
ATOM 517 C CA . GLY A 1 68 ? 20.357 6.663 -33.717 1.00 94.38 68 GLY A CA 1
ATOM 518 C C . GLY A 1 68 ? 20.305 6.713 -35.248 1.00 94.38 68 GLY A C 1
ATOM 519 O O . GLY A 1 68 ? 21.151 7.351 -35.872 1.00 94.38 68 GLY A O 1
ATOM 520 N N . LEU A 1 69 ? 19.260 6.145 -35.861 1.00 94.56 69 LEU A N 1
ATOM 521 C CA . LEU A 1 69 ? 19.040 6.222 -37.311 1.00 94.56 69 LEU A CA 1
ATOM 522 C C . LEU A 1 69 ? 18.814 7.661 -37.795 1.00 94.56 69 LEU A C 1
ATOM 524 O O . LEU A 1 69 ? 19.236 8.016 -38.894 1.00 94.56 69 LEU A O 1
ATOM 528 N N . HIS A 1 70 ? 18.152 8.498 -36.995 1.00 93.00 70 HIS A N 1
ATOM 529 C CA . HIS A 1 70 ? 17.960 9.911 -37.306 1.00 93.00 70 HIS A CA 1
ATOM 530 C C . HIS A 1 70 ? 19.285 10.682 -37.257 1.00 93.00 70 HIS A C 1
ATOM 532 O O . HIS A 1 70 ? 19.619 11.370 -38.217 1.00 93.00 70 HIS A O 1
ATOM 538 N N . LEU A 1 71 ? 20.074 10.512 -36.192 1.00 90.44 71 LEU A N 1
ATOM 539 C CA . LEU A 1 71 ? 21.385 11.146 -36.023 1.00 90.44 71 LEU A CA 1
ATOM 540 C C . LEU A 1 71 ? 22.383 10.725 -37.107 1.00 90.44 71 LEU A C 1
ATOM 542 O O . LEU A 1 71 ? 23.160 11.557 -37.572 1.00 90.44 71 LEU A O 1
ATOM 546 N N . MET A 1 72 ? 22.319 9.469 -37.559 1.00 89.19 72 MET A N 1
ATOM 547 C CA . MET A 1 72 ? 23.126 8.967 -38.674 1.00 89.19 72 MET A CA 1
ATOM 548 C C . MET A 1 72 ? 22.950 9.815 -39.947 1.00 89.19 72 MET A C 1
ATOM 550 O O . MET A 1 72 ? 23.907 10.003 -40.692 1.00 89.19 72 MET A O 1
ATOM 554 N N . ARG A 1 73 ? 21.765 10.405 -40.177 1.00 90.25 73 ARG A N 1
ATOM 555 C CA . ARG A 1 73 ? 21.507 11.278 -41.341 1.00 90.25 73 ARG A CA 1
ATOM 556 C C . ARG A 1 73 ? 22.226 12.626 -41.275 1.00 90.25 73 ARG A C 1
ATOM 558 O O . ARG A 1 73 ? 22.435 13.242 -42.314 1.00 90.25 73 ARG A O 1
ATOM 565 N N . TYR A 1 74 ? 22.580 13.095 -40.079 1.00 85.19 74 TYR A N 1
ATOM 566 C CA . TYR A 1 74 ? 23.260 14.379 -39.869 1.00 85.19 74 TYR A CA 1
ATOM 567 C C . TYR A 1 74 ? 24.775 14.240 -39.771 1.00 85.19 74 TYR A C 1
ATOM 569 O O . TYR A 1 74 ? 25.468 15.236 -39.556 1.00 85.19 74 TYR A O 1
ATOM 577 N N . GLN A 1 75 ? 25.303 13.024 -39.924 1.00 80.75 75 GLN A N 1
ATOM 578 C CA . GLN A 1 75 ? 26.736 12.817 -39.905 1.00 80.75 75 GLN A CA 1
ATOM 579 C C . GLN A 1 75 ? 27.356 13.469 -41.142 1.00 80.75 75 GLN A C 1
ATOM 581 O O . GLN A 1 75 ? 27.233 12.980 -42.264 1.00 80.75 75 GLN A O 1
ATOM 586 N N . ARG A 1 76 ? 28.036 14.596 -40.925 1.00 76.75 76 ARG A N 1
ATOM 587 C CA . ARG A 1 76 ? 28.957 15.135 -41.920 1.00 76.75 76 ARG A CA 1
ATOM 588 C C . ARG A 1 76 ? 30.206 14.252 -41.932 1.00 76.75 76 ARG A C 1
ATOM 590 O O . ARG A 1 76 ? 30.652 13.859 -40.851 1.00 76.75 76 ARG A O 1
ATOM 597 N N . PRO A 1 77 ? 30.770 13.937 -43.106 1.00 68.06 77 PRO A N 1
ATOM 598 C CA . PRO A 1 77 ? 32.098 13.349 -43.169 1.00 68.06 77 PRO A CA 1
ATOM 599 C C . PRO A 1 77 ? 33.065 14.340 -42.511 1.00 68.06 77 PRO A C 1
ATOM 601 O O . PRO A 1 77 ? 33.289 15.432 -43.023 1.00 68.06 77 PRO A O 1
ATOM 604 N N . LEU A 1 78 ? 33.534 14.002 -41.313 1.00 65.31 78 LEU A N 1
ATOM 605 C CA . LEU A 1 78 ? 34.613 14.718 -40.646 1.00 65.31 78 LEU A CA 1
ATOM 606 C C . LEU A 1 78 ? 35.910 14.197 -41.254 1.00 65.31 78 LEU A C 1
ATOM 608 O O . LEU A 1 78 ? 36.127 12.984 -41.232 1.00 65.31 78 LEU A O 1
ATOM 612 N N . ASP A 1 79 ? 36.733 15.089 -41.804 1.00 65.38 79 ASP A N 1
ATOM 613 C CA . ASP A 1 79 ? 38.058 14.723 -42.296 1.00 65.38 79 ASP A CA 1
ATOM 614 C C . ASP A 1 79 ? 38.960 14.431 -41.082 1.00 65.38 79 ASP A C 1
ATOM 616 O O . ASP A 1 79 ? 39.212 15.315 -40.260 1.00 65.38 79 ASP A O 1
ATOM 620 N N . PRO A 1 80 ? 39.419 13.183 -40.892 1.00 58.44 80 PRO A N 1
ATOM 621 C CA . PRO A 1 80 ? 40.039 12.753 -39.639 1.00 58.44 80 PRO A CA 1
ATOM 622 C C . PRO A 1 80 ? 41.486 13.248 -39.453 1.00 58.44 80 PRO A C 1
ATOM 624 O O . PRO A 1 80 ? 42.137 12.871 -38.479 1.00 58.44 80 PRO A O 1
ATOM 627 N N . PHE A 1 81 ? 41.998 14.085 -40.363 1.00 62.78 81 PHE A N 1
ATOM 628 C CA . PHE A 1 81 ? 43.417 14.443 -40.455 1.00 62.78 81 PHE A CA 1
ATOM 629 C C . PHE A 1 81 ? 43.715 15.950 -40.463 1.00 62.78 81 PHE A C 1
ATOM 631 O O . PHE A 1 81 ? 44.821 16.337 -40.830 1.00 62.78 81 PHE A O 1
ATOM 638 N N . ASP A 1 82 ? 42.821 16.801 -39.954 1.00 65.75 82 ASP A N 1
ATOM 639 C CA . ASP A 1 82 ? 43.090 18.250 -39.820 1.00 65.75 82 ASP A CA 1
ATOM 640 C C . ASP A 1 82 ? 44.161 18.603 -38.753 1.00 65.75 82 ASP A C 1
ATOM 642 O O . ASP A 1 82 ? 44.388 19.769 -38.437 1.00 65.75 82 ASP A O 1
ATOM 646 N N . GLY A 1 83 ? 44.850 17.607 -38.179 1.00 64.94 83 GLY A N 1
ATOM 647 C CA . GLY A 1 83 ? 46.094 17.779 -37.412 1.00 64.94 83 GLY A CA 1
ATOM 648 C C . GLY A 1 83 ? 45.968 18.445 -36.035 1.00 64.94 83 GLY A C 1
ATOM 649 O O . GLY A 1 83 ? 46.977 18.652 -35.366 1.00 64.94 83 GLY A O 1
ATOM 650 N N . THR A 1 84 ? 44.756 18.772 -35.585 1.00 71.75 84 THR A N 1
ATOM 651 C CA . THR A 1 84 ? 44.513 19.598 -34.388 1.00 71.75 84 THR A CA 1
ATOM 652 C C . THR A 1 84 ? 44.316 18.816 -33.084 1.00 71.75 84 THR A C 1
ATOM 654 O O . THR A 1 84 ? 44.387 19.418 -32.013 1.00 71.75 84 THR A O 1
ATOM 657 N N . LEU A 1 85 ? 44.114 17.492 -33.124 1.00 65.88 85 LEU A N 1
ATOM 658 C CA . LEU A 1 85 ? 43.892 16.662 -31.929 1.00 65.88 85 LEU A CA 1
ATOM 659 C C . LEU A 1 85 ? 44.776 15.398 -31.912 1.00 65.88 85 LEU A C 1
ATOM 661 O O . LEU A 1 85 ? 45.056 14.830 -32.969 1.00 65.88 85 LEU A O 1
ATOM 665 N N . PRO A 1 86 ? 45.189 14.903 -30.725 1.00 74.75 86 PRO A N 1
ATOM 666 C CA . PRO A 1 86 ? 45.882 13.621 -30.582 1.00 74.75 86 PRO A CA 1
ATOM 667 C C . PRO A 1 86 ? 45.061 12.475 -31.193 1.00 74.75 86 PRO A C 1
ATOM 669 O O . PRO A 1 86 ? 43.881 12.325 -30.878 1.00 74.75 86 PRO A O 1
ATOM 672 N N . GLY A 1 87 ? 45.679 11.629 -32.025 1.00 71.44 87 GLY A N 1
ATOM 673 C CA . GLY A 1 87 ? 44.969 10.637 -32.853 1.00 71.44 87 GLY A CA 1
ATOM 674 C C . GLY A 1 87 ? 44.031 9.668 -32.111 1.00 71.44 87 GLY A C 1
ATOM 675 O O . GLY A 1 87 ? 43.041 9.218 -32.682 1.00 71.44 87 GLY A O 1
ATOM 676 N N . TRP A 1 88 ? 44.268 9.385 -30.825 1.00 72.94 88 TRP A N 1
ATOM 677 C CA . TRP A 1 88 ? 43.382 8.535 -30.014 1.00 72.94 88 TRP A CA 1
ATOM 678 C C . TRP A 1 88 ? 42.077 9.239 -29.589 1.00 72.94 88 TRP A C 1
ATOM 680 O O . TRP A 1 88 ? 41.039 8.587 -29.497 1.00 72.94 88 TRP A O 1
ATOM 690 N N . LEU A 1 89 ? 42.093 10.566 -29.397 1.00 67.06 89 LEU A N 1
ATOM 691 C CA . LEU A 1 89 ? 40.877 11.369 -29.201 1.00 67.06 89 LEU A CA 1
ATOM 692 C C . LEU A 1 89 ? 40.100 11.505 -30.513 1.00 67.06 89 LEU A C 1
ATOM 694 O O . LEU A 1 89 ? 38.872 11.481 -30.495 1.00 67.06 89 LEU A O 1
ATOM 698 N N . GLY A 1 90 ? 40.809 11.557 -31.646 1.00 64.31 90 GLY A N 1
ATOM 699 C CA . GLY A 1 90 ? 40.214 11.469 -32.981 1.00 64.31 90 GLY A CA 1
ATOM 700 C C . GLY A 1 90 ? 39.449 10.160 -33.200 1.00 64.31 90 GLY A C 1
ATOM 701 O O . GLY A 1 90 ? 38.359 10.187 -33.753 1.00 64.31 90 GLY A O 1
ATOM 702 N N . LEU A 1 91 ? 39.949 9.030 -32.687 1.00 66.00 91 LEU A N 1
ATOM 703 C CA . LEU A 1 91 ? 39.264 7.728 -32.732 1.00 66.00 91 LEU A CA 1
ATOM 704 C C . LEU A 1 91 ? 37.971 7.685 -31.899 1.00 66.00 91 LEU A C 1
ATOM 706 O O . LEU A 1 91 ? 36.985 7.100 -32.343 1.00 66.00 91 LEU A O 1
ATOM 710 N N . ILE A 1 92 ? 37.947 8.319 -30.721 1.00 66.69 92 ILE A N 1
ATOM 711 C CA . ILE A 1 92 ? 36.734 8.421 -29.886 1.00 66.69 92 ILE A CA 1
ATOM 712 C C . ILE A 1 92 ? 35.734 9.408 -30.505 1.00 66.69 92 ILE A C 1
ATOM 714 O O . ILE A 1 92 ? 34.540 9.127 -30.531 1.00 66.69 92 ILE A O 1
ATOM 718 N N . ALA A 1 93 ? 36.210 10.529 -31.056 1.00 63.69 93 ALA A N 1
ATOM 719 C CA . ALA A 1 93 ? 35.385 11.478 -31.807 1.00 63.69 93 ALA A CA 1
ATOM 720 C C . ALA A 1 93 ? 34.855 10.886 -33.128 1.00 63.69 93 ALA A C 1
ATOM 722 O O . ALA A 1 93 ? 33.800 11.296 -33.611 1.00 63.69 93 ALA A O 1
ATOM 723 N N . TYR A 1 94 ? 35.570 9.907 -33.694 1.00 67.25 94 TYR A N 1
ATOM 724 C CA . TYR A 1 94 ? 35.166 9.174 -34.889 1.00 67.25 94 TYR A CA 1
ATOM 725 C C . TYR A 1 94 ? 34.051 8.174 -34.614 1.00 67.25 94 TYR A C 1
ATOM 727 O O . TYR A 1 94 ? 33.279 7.900 -35.527 1.00 67.25 94 TYR A O 1
ATOM 735 N N . TRP A 1 95 ? 33.937 7.642 -33.390 1.00 74.06 95 TRP A N 1
ATOM 736 C CA . TRP A 1 95 ? 32.789 6.827 -33.000 1.00 74.06 95 TRP A CA 1
ATOM 737 C C . TRP A 1 95 ? 31.567 7.728 -32.931 1.00 74.06 95 TRP A C 1
ATOM 739 O O . TRP A 1 95 ? 31.403 8.473 -31.960 1.00 74.06 95 TRP A O 1
ATOM 749 N N . PRO A 1 96 ? 30.693 7.702 -33.950 1.00 77.06 96 PRO A N 1
ATOM 750 C CA . PRO A 1 96 ? 29.625 8.666 -33.991 1.00 77.06 96 PRO A CA 1
ATOM 751 C C . PRO A 1 96 ? 28.702 8.363 -32.810 1.00 77.06 96 PRO A C 1
ATOM 753 O O . PRO A 1 96 ? 28.364 7.192 -32.598 1.00 77.06 96 PRO A O 1
ATOM 756 N N . PRO A 1 97 ? 28.246 9.372 -32.052 1.00 80.69 97 PRO A N 1
ATOM 757 C CA . PRO A 1 97 ? 27.363 9.156 -30.907 1.00 80.69 97 PRO A CA 1
ATOM 758 C C . PRO A 1 97 ? 26.139 8.289 -31.243 1.00 80.69 97 PRO A C 1
ATOM 760 O O . PRO A 1 97 ? 25.645 7.548 -30.395 1.00 80.69 97 PRO A O 1
ATOM 763 N N . TRP A 1 98 ? 25.687 8.308 -32.504 1.00 87.75 98 TRP A N 1
ATOM 764 C CA . TRP A 1 98 ? 24.602 7.457 -32.982 1.00 87.75 98 TRP A CA 1
ATOM 765 C C . TRP A 1 98 ? 24.891 5.956 -32.878 1.00 87.75 98 TRP A C 1
ATOM 767 O O . TRP A 1 98 ? 23.954 5.202 -32.636 1.00 87.75 98 TRP A O 1
ATOM 777 N N . PHE A 1 99 ? 26.142 5.500 -33.010 1.00 90.81 99 PHE A N 1
ATOM 778 C CA . PHE A 1 99 ? 26.481 4.076 -32.925 1.00 90.81 99 PHE A CA 1
ATOM 779 C C . PHE A 1 99 ? 26.256 3.535 -31.512 1.00 90.81 99 PHE A C 1
ATOM 781 O O . PHE A 1 99 ? 25.685 2.459 -31.349 1.00 90.81 99 PHE A O 1
ATOM 788 N N . LEU A 1 100 ? 26.622 4.309 -30.483 1.00 91.50 100 LEU A N 1
ATOM 789 C CA . LEU A 1 100 ? 26.352 3.955 -29.086 1.00 91.50 100 LEU A CA 1
ATOM 790 C C . LEU A 1 100 ? 24.847 3.903 -28.809 1.00 91.50 100 LEU A C 1
ATOM 792 O O . LEU A 1 100 ? 24.365 2.962 -28.182 1.00 91.50 100 LEU A O 1
ATOM 796 N N . VAL A 1 101 ? 24.099 4.883 -29.324 1.00 93.25 101 VAL A N 1
ATOM 797 C CA . VAL A 1 101 ? 22.638 4.937 -29.174 1.00 93.25 101 VAL A CA 1
ATOM 798 C C . VAL A 1 101 ? 21.963 3.759 -29.894 1.00 93.25 101 VAL A C 1
ATOM 800 O O . VAL A 1 101 ? 21.071 3.131 -29.325 1.00 93.25 101 VAL A O 1
ATOM 803 N N . LEU A 1 102 ? 22.415 3.398 -31.100 1.00 94.56 102 LEU A N 1
ATOM 804 C CA . LEU A 1 102 ? 21.933 2.213 -31.818 1.00 94.56 102 LEU A CA 1
ATOM 805 C C . LEU A 1 102 ? 22.274 0.921 -31.076 1.00 94.56 102 LEU A C 1
ATOM 807 O O . LEU A 1 102 ? 21.397 0.079 -30.900 1.00 94.56 102 LEU A O 1
ATOM 811 N N . GLY A 1 103 ? 23.521 0.769 -30.627 1.00 95.38 103 GLY A N 1
ATOM 812 C CA . GLY A 1 103 ? 23.972 -0.405 -29.883 1.00 95.38 103 GLY A CA 1
ATOM 813 C C . GLY A 1 103 ? 23.161 -0.614 -28.605 1.00 95.38 103 GLY A C 1
ATOM 814 O O . GLY A 1 103 ? 22.684 -1.721 -28.355 1.00 95.38 103 GLY A O 1
ATOM 815 N N . LEU A 1 104 ? 22.921 0.459 -27.845 1.00 96.31 104 LEU A N 1
ATOM 816 C CA . LEU A 1 104 ? 22.054 0.438 -26.666 1.00 96.31 104 LEU A CA 1
ATOM 817 C C . LEU A 1 104 ? 20.614 0.050 -27.029 1.00 96.31 104 LEU A C 1
ATOM 819 O O . LEU A 1 104 ? 20.021 -0.801 -26.367 1.00 96.31 104 LEU A O 1
ATOM 823 N N . GLY A 1 105 ? 20.072 0.632 -28.102 1.00 97.12 105 GLY A N 1
ATOM 824 C CA . GLY A 1 105 ? 18.721 0.338 -28.573 1.00 97.12 105 GLY A CA 1
ATOM 825 C C . GLY A 1 105 ? 18.534 -1.129 -28.964 1.00 97.12 105 GLY A C 1
ATOM 826 O O . GLY A 1 105 ? 17.591 -1.773 -28.508 1.00 97.12 105 GLY A O 1
ATOM 827 N N . VAL A 1 106 ? 19.468 -1.688 -29.739 1.00 97.75 106 VAL A N 1
ATOM 828 C CA . VAL A 1 106 ? 19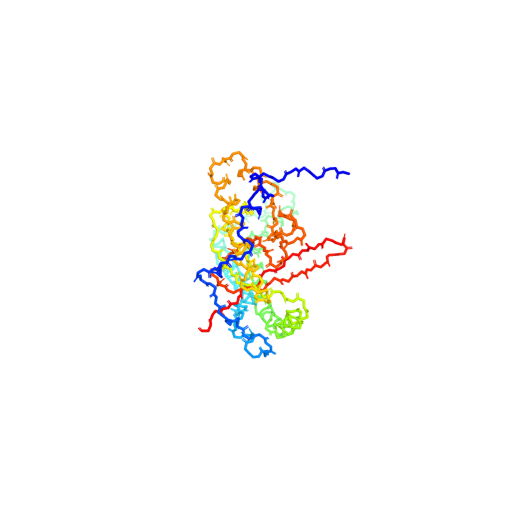.471 -3.111 -30.114 1.00 97.75 106 VAL A CA 1
ATOM 829 C C . VAL A 1 106 ? 19.606 -3.998 -28.878 1.00 97.75 106 VAL A C 1
ATOM 831 O O . VAL A 1 106 ? 18.844 -4.952 -28.733 1.00 97.75 106 VAL A O 1
ATOM 834 N N . ALA A 1 107 ? 20.513 -3.669 -27.954 1.00 97.69 107 ALA A N 1
ATOM 835 C CA . ALA A 1 107 ? 20.679 -4.426 -26.718 1.00 97.69 107 ALA A CA 1
ATOM 836 C C . ALA A 1 107 ? 19.380 -4.470 -25.895 1.00 97.69 107 ALA A C 1
ATOM 838 O O . ALA A 1 107 ? 18.977 -5.546 -25.452 1.00 97.69 107 ALA A O 1
ATOM 839 N N . TRP A 1 108 ? 18.681 -3.339 -25.740 1.00 98.12 108 TRP A N 1
ATOM 840 C CA . TRP A 1 108 ? 17.391 -3.277 -25.042 1.00 98.12 108 TRP A CA 1
ATOM 841 C C . TRP A 1 108 ? 16.295 -4.062 -25.768 1.00 98.12 108 TRP A C 1
ATOM 843 O O . TRP A 1 108 ? 15.553 -4.806 -25.126 1.00 98.12 108 TRP A O 1
ATOM 853 N N . LEU A 1 109 ? 16.231 -3.980 -27.099 1.00 97.31 109 LEU A N 1
ATOM 854 C CA . LEU A 1 109 ? 15.288 -4.769 -27.898 1.00 97.31 109 LEU A CA 1
ATOM 855 C C . LEU A 1 109 ? 15.535 -6.276 -27.777 1.00 97.31 109 LEU A C 1
ATOM 857 O O . LEU A 1 109 ? 14.575 -7.039 -27.748 1.00 97.31 109 LEU A O 1
ATOM 861 N N . CYS A 1 110 ? 16.790 -6.714 -27.653 1.00 97.31 110 CYS A N 1
ATOM 862 C CA . CYS A 1 110 ? 17.120 -8.109 -27.355 1.00 97.31 110 CYS A CA 1
ATOM 863 C C . CYS A 1 110 ? 16.771 -8.492 -25.906 1.00 97.31 110 CYS A C 1
ATOM 865 O O . CYS A 1 110 ? 16.336 -9.617 -25.648 1.00 97.31 110 CYS A O 1
ATOM 867 N N . TRP A 1 111 ? 16.914 -7.565 -24.954 1.00 96.69 111 TRP A N 1
ATOM 868 C CA . TRP A 1 111 ? 16.583 -7.799 -23.544 1.00 96.69 111 TRP A CA 1
ATOM 869 C C . TRP A 1 111 ? 15.076 -7.867 -23.276 1.00 96.69 111 TRP A C 1
ATOM 871 O O . TRP A 1 111 ? 14.643 -8.583 -22.371 1.00 96.69 111 TRP A O 1
ATOM 881 N N . ALA A 1 112 ? 14.254 -7.167 -24.059 1.00 95.81 112 ALA A N 1
ATOM 882 C CA . ALA A 1 112 ? 12.796 -7.178 -23.939 1.00 95.81 112 ALA A CA 1
ATOM 883 C C . ALA A 1 112 ? 12.175 -8.598 -23.999 1.00 95.81 112 ALA A C 1
ATOM 885 O O . ALA A 1 112 ? 11.516 -8.992 -23.033 1.00 95.81 112 ALA A O 1
ATOM 886 N N . PRO A 1 113 ? 12.402 -9.435 -25.034 1.00 96.00 113 PRO A N 1
ATOM 887 C CA . PRO A 1 113 ? 11.869 -10.796 -25.066 1.00 96.00 113 PRO A CA 1
ATOM 888 C C . PRO A 1 113 ? 12.498 -11.692 -23.993 1.00 96.00 113 PRO A C 1
ATOM 890 O O . PRO A 1 113 ? 11.805 -12.524 -23.411 1.00 96.00 113 PRO A O 1
ATOM 893 N N . MET A 1 114 ? 13.785 -11.509 -23.677 1.00 95.44 114 MET A N 1
ATOM 894 C CA . MET A 1 114 ? 14.457 -12.303 -22.644 1.00 95.44 114 MET A CA 1
ATOM 895 C C . MET A 1 114 ? 13.866 -12.036 -21.254 1.00 95.44 114 MET A C 1
ATOM 897 O O . MET A 1 114 ? 13.537 -12.973 -20.523 1.00 95.44 114 MET A O 1
ATOM 901 N N . SER A 1 115 ? 13.675 -10.762 -20.904 1.00 93.12 115 SER A N 1
ATOM 902 C CA . SER A 1 115 ? 13.019 -10.350 -19.661 1.00 93.12 115 SER A CA 1
ATOM 903 C C . SER A 1 115 ? 11.561 -10.808 -19.608 1.00 93.12 115 SER A C 1
ATOM 905 O O . SER A 1 115 ? 11.119 -11.268 -18.557 1.00 93.12 115 SER A O 1
ATOM 907 N N . TYR A 1 116 ? 10.843 -10.789 -20.737 1.00 94.06 116 TYR A N 1
ATOM 908 C CA . TYR A 1 116 ? 9.475 -11.298 -20.824 1.00 94.06 116 TYR A CA 1
ATOM 909 C C . TYR A 1 116 ? 9.403 -12.800 -20.540 1.00 94.06 116 TYR A C 1
ATOM 911 O O . TYR A 1 116 ? 8.615 -13.232 -19.700 1.00 94.06 116 TYR A O 1
ATOM 919 N N . VAL A 1 117 ? 10.241 -13.607 -21.200 1.00 94.56 117 VAL A N 1
ATOM 920 C CA . VAL A 1 117 ? 10.268 -15.065 -21.005 1.00 94.56 117 VAL A CA 1
ATOM 921 C C . VAL A 1 117 ? 10.656 -15.410 -19.569 1.00 94.56 117 VAL A C 1
ATOM 923 O O . VAL A 1 117 ? 10.019 -16.265 -18.952 1.00 94.56 117 VAL A O 1
ATOM 926 N N . ARG A 1 118 ? 11.657 -14.717 -19.013 1.00 92.44 118 ARG A N 1
ATOM 927 C CA . ARG A 1 118 ? 12.077 -14.897 -17.619 1.00 92.44 118 ARG A CA 1
ATOM 928 C C . ARG A 1 118 ? 10.956 -14.535 -16.646 1.00 92.44 118 ARG A C 1
ATOM 930 O O . ARG A 1 118 ? 10.599 -15.350 -15.803 1.00 92.44 118 ARG A O 1
ATOM 937 N N . GLY A 1 119 ? 10.343 -13.364 -16.819 1.00 90.62 119 GLY A N 1
ATOM 938 C CA . GLY A 1 119 ? 9.214 -12.913 -16.009 1.00 90.62 119 GLY A CA 1
ATOM 939 C C . GLY A 1 119 ? 8.041 -13.888 -16.070 1.00 90.62 119 GLY A C 1
ATOM 940 O O . GLY A 1 119 ? 7.534 -14.295 -15.032 1.00 90.62 119 GLY A O 1
ATOM 941 N N . LYS A 1 120 ? 7.668 -14.347 -17.270 1.00 90.56 120 LYS A N 1
ATOM 942 C CA . LYS A 1 120 ? 6.596 -15.330 -17.479 1.00 90.56 120 LYS A CA 1
ATOM 943 C C . LYS A 1 120 ? 6.884 -16.669 -16.795 1.00 90.56 120 LYS A C 1
ATOM 945 O O . LYS A 1 120 ? 5.965 -17.274 -16.250 1.00 90.56 120 LYS A O 1
ATOM 950 N N . ARG A 1 121 ? 8.138 -17.134 -16.819 1.00 91.25 121 ARG A N 1
ATOM 951 C CA . ARG A 1 121 ? 8.554 -18.390 -16.176 1.00 91.25 121 ARG A CA 1
ATOM 952 C C . ARG A 1 121 ? 8.554 -18.289 -14.650 1.00 91.25 121 ARG A C 1
ATOM 954 O O . ARG A 1 121 ? 8.129 -19.233 -13.989 1.00 91.25 121 ARG A O 1
ATOM 961 N N . ASP A 1 122 ? 8.997 -17.159 -14.107 1.00 90.56 122 ASP A N 1
ATOM 962 C CA . ASP A 1 122 ? 9.121 -16.952 -12.660 1.00 90.56 122 ASP A CA 1
ATOM 963 C C . ASP A 1 122 ? 7.788 -16.538 -12.007 1.00 90.56 122 ASP A C 1
ATOM 965 O O . ASP A 1 122 ? 7.569 -16.786 -10.821 1.00 90.56 122 ASP A O 1
ATOM 969 N N . HIS A 1 123 ? 6.867 -15.947 -12.775 1.00 89.62 123 HIS A N 1
ATOM 970 C CA . HIS A 1 123 ? 5.569 -15.467 -12.296 1.00 89.62 123 HIS A CA 1
ATOM 971 C C . HIS A 1 123 ? 4.725 -16.504 -11.526 1.00 89.62 123 HIS A C 1
ATOM 973 O O . HIS A 1 123 ? 4.290 -16.171 -10.424 1.00 89.62 123 HIS A O 1
ATOM 979 N N . PRO A 1 124 ? 4.501 -17.749 -12.005 1.00 90.56 124 PRO A N 1
ATOM 980 C CA . PRO A 1 124 ? 3.695 -18.722 -11.263 1.00 90.56 124 PRO A CA 1
ATOM 981 C C . PRO A 1 124 ? 4.324 -19.105 -9.920 1.00 90.56 124 PRO A C 1
ATOM 983 O O . PRO A 1 124 ? 3.606 -19.322 -8.947 1.00 90.56 124 PRO A O 1
ATOM 986 N N . ARG A 1 125 ? 5.660 -19.151 -9.849 1.00 92.62 125 ARG A N 1
ATOM 987 C CA . ARG A 1 125 ? 6.376 -19.416 -8.600 1.00 92.62 125 ARG A CA 1
ATOM 988 C C . ARG A 1 125 ? 6.203 -18.258 -7.620 1.00 92.62 125 ARG A C 1
ATOM 990 O O . ARG A 1 125 ? 5.811 -18.502 -6.487 1.00 92.62 125 ARG A O 1
ATOM 997 N N . ARG A 1 126 ? 6.403 -17.015 -8.073 1.00 91.00 126 ARG A N 1
ATOM 998 C CA . ARG A 1 126 ? 6.191 -15.815 -7.243 1.00 91.00 126 ARG A CA 1
ATOM 999 C C . ARG A 1 126 ? 4.757 -15.714 -6.729 1.00 91.00 126 ARG A C 1
ATOM 1001 O O . ARG A 1 126 ? 4.555 -15.414 -5.562 1.00 91.00 126 ARG A O 1
ATOM 1008 N N . LEU A 1 127 ? 3.766 -16.001 -7.577 1.00 92.06 127 LEU A N 1
ATOM 1009 C CA . LEU A 1 127 ? 2.360 -16.015 -7.165 1.00 92.06 127 LEU A CA 1
ATOM 1010 C C . LEU A 1 127 ? 2.080 -17.083 -6.108 1.00 92.06 127 LEU A C 1
ATOM 1012 O O . LEU A 1 127 ? 1.324 -16.822 -5.179 1.00 92.06 127 LEU A O 1
ATOM 1016 N N . ARG A 1 128 ? 2.682 -18.271 -6.230 1.00 94.44 128 ARG A N 1
ATOM 1017 C CA . ARG A 1 128 ? 2.537 -19.335 -5.231 1.00 94.44 128 ARG A CA 1
ATOM 1018 C C . ARG A 1 128 ? 3.214 -18.972 -3.908 1.00 94.44 128 ARG A C 1
ATOM 1020 O O . ARG A 1 128 ? 2.601 -19.143 -2.865 1.00 94.44 128 ARG A O 1
ATOM 1027 N N . GLU A 1 129 ? 4.416 -18.405 -3.952 1.00 94.38 129 GLU A N 1
ATOM 1028 C CA . GLU A 1 129 ? 5.115 -17.905 -2.761 1.00 94.38 129 GLU A CA 1
ATOM 1029 C C . GLU A 1 129 ? 4.323 -16.778 -2.071 1.00 94.38 129 GLU A C 1
ATOM 1031 O O . GLU A 1 129 ? 4.215 -16.758 -0.847 1.00 94.38 129 GLU A O 1
ATOM 1036 N N . LEU A 1 130 ? 3.723 -15.864 -2.844 1.00 93.75 130 LEU A N 1
ATOM 1037 C CA . LEU A 1 130 ? 2.854 -14.808 -2.317 1.00 93.75 130 LEU A CA 1
ATOM 1038 C C . LEU A 1 130 ? 1.567 -15.381 -1.708 1.00 93.75 130 LEU A C 1
ATOM 1040 O O . LEU A 1 130 ? 1.169 -14.959 -0.628 1.00 93.75 130 LEU A O 1
ATOM 1044 N N . TYR A 1 131 ? 0.942 -16.358 -2.365 1.00 95.50 131 TYR A N 1
ATOM 1045 C CA . TYR A 1 131 ? -0.236 -17.060 -1.855 1.00 95.50 131 TYR A CA 1
ATOM 1046 C C . TYR A 1 131 ? 0.046 -17.765 -0.523 1.00 95.50 131 TYR A C 1
ATOM 1048 O O . TYR A 1 131 ? -0.690 -17.585 0.444 1.00 95.50 131 TYR A O 1
ATOM 1056 N N . GLU A 1 132 ? 1.139 -18.525 -0.444 1.00 96.19 132 GLU A N 1
ATOM 1057 C CA . GLU A 1 132 ? 1.556 -19.200 0.788 1.00 96.19 132 GLU A CA 1
ATOM 1058 C C . GLU A 1 132 ? 1.837 -18.197 1.911 1.00 96.19 132 GLU A C 1
ATOM 1060 O O . GLU A 1 132 ? 1.452 -18.433 3.056 1.00 96.19 132 GLU A O 1
ATOM 1065 N N . ARG A 1 133 ? 2.459 -17.060 1.581 1.00 95.25 133 ARG A N 1
ATOM 1066 C CA . ARG A 1 133 ? 2.724 -15.969 2.527 1.00 95.25 133 ARG A CA 1
ATOM 1067 C C . ARG A 1 133 ? 1.435 -15.318 3.024 1.00 95.25 133 ARG A C 1
ATOM 1069 O O . ARG A 1 133 ? 1.276 -15.135 4.224 1.00 95.25 133 ARG A O 1
ATOM 1076 N N . ILE A 1 134 ? 0.497 -15.018 2.128 1.00 95.25 134 ILE A N 1
ATOM 1077 C CA . ILE A 1 134 ? -0.805 -14.436 2.480 1.00 95.25 134 ILE A CA 1
ATOM 1078 C C . ILE A 1 134 ? -1.614 -15.388 3.360 1.00 95.25 134 ILE A C 1
ATOM 1080 O O . ILE A 1 134 ? -2.202 -14.951 4.343 1.00 95.25 134 ILE A O 1
ATOM 1084 N N . ASN A 1 135 ? -1.604 -16.686 3.065 1.00 95.31 135 ASN A N 1
ATOM 1085 C CA . ASN A 1 135 ? -2.312 -17.663 3.889 1.00 95.31 135 ASN A CA 1
ATOM 1086 C C . ASN A 1 135 ? -1.695 -17.846 5.278 1.00 95.31 135 ASN A C 1
ATOM 1088 O O . ASN A 1 135 ? -2.417 -18.157 6.223 1.00 95.31 135 ASN A O 1
ATOM 1092 N N . ARG A 1 136 ? -0.376 -17.679 5.404 1.00 95.25 136 ARG A N 1
ATOM 1093 C CA . ARG A 1 136 ? 0.333 -17.834 6.677 1.00 95.25 136 ARG A CA 1
ATOM 1094 C C . ARG A 1 136 ? 0.225 -16.590 7.555 1.00 95.25 136 ARG A C 1
ATOM 1096 O O . ARG A 1 136 ? -0.175 -16.700 8.709 1.00 95.25 136 ARG A O 1
ATOM 1103 N N . ASP A 1 137 ? 0.557 -15.433 6.988 1.00 96.00 137 ASP A N 1
ATOM 1104 C CA . ASP A 1 137 ? 0.838 -14.201 7.737 1.00 96.00 137 ASP A CA 1
ATOM 1105 C C . ASP A 1 137 ? -0.077 -13.030 7.330 1.00 96.00 137 ASP A C 1
ATOM 1107 O O . ASP A 1 137 ? -0.025 -11.954 7.924 1.00 96.00 137 ASP A O 1
ATOM 1111 N N . GLY A 1 138 ? -0.911 -13.209 6.302 1.00 96.00 138 GLY A N 1
ATOM 1112 C CA . GLY A 1 138 ? -1.740 -12.146 5.746 1.00 96.00 138 GLY A CA 1
ATOM 1113 C C . GLY A 1 138 ? -2.898 -11.742 6.654 1.00 96.00 138 GLY A C 1
ATOM 1114 O O . GLY A 1 138 ? -3.689 -12.569 7.114 1.00 96.00 138 GLY A O 1
ATOM 1115 N N . ILE A 1 139 ? -3.045 -10.431 6.843 1.00 97.06 139 ILE A N 1
ATOM 1116 C CA . ILE A 1 139 ? -4.150 -9.820 7.581 1.00 97.06 139 ILE A CA 1
ATOM 1117 C C . ILE A 1 139 ? -5.121 -9.220 6.567 1.00 97.06 139 ILE A C 1
ATOM 1119 O O . ILE A 1 139 ? -4.847 -8.186 5.956 1.00 97.06 139 ILE A O 1
ATOM 1123 N N . MET A 1 140 ? -6.263 -9.878 6.370 1.00 96.88 140 MET A N 1
ATOM 1124 C CA . MET A 1 140 ? -7.328 -9.369 5.506 1.00 96.88 140 MET A CA 1
ATOM 1125 C C . MET A 1 140 ? -8.048 -8.209 6.195 1.00 96.88 140 MET A C 1
ATOM 1127 O O . MET A 1 140 ? -8.656 -8.392 7.257 1.00 96.88 140 MET A O 1
ATOM 1131 N N . VAL A 1 141 ? -8.033 -7.042 5.556 1.00 97.12 141 VAL A N 1
ATOM 1132 C CA . VAL A 1 141 ? -8.641 -5.805 6.049 1.00 97.12 141 VAL A CA 1
ATOM 1133 C C . VAL A 1 141 ? -9.674 -5.258 5.065 1.00 97.12 141 VAL A C 1
ATOM 1135 O O . VAL A 1 141 ? -9.511 -5.330 3.844 1.00 97.12 141 VAL A O 1
ATOM 1138 N N . GLN A 1 142 ? -10.732 -4.663 5.608 1.00 96.81 142 GLN A N 1
ATOM 1139 C CA . GLN A 1 142 ? -11.629 -3.793 4.860 1.00 96.81 142 GLN A CA 1
ATOM 1140 C C . GLN A 1 142 ? -11.164 -2.345 4.998 1.00 96.81 142 GLN A C 1
ATOM 1142 O O . GLN A 1 142 ? -10.839 -1.904 6.100 1.00 96.81 142 GLN A O 1
ATOM 1147 N N . THR A 1 143 ? -11.147 -1.600 3.897 1.00 96.56 143 THR A N 1
ATOM 1148 C CA . THR A 1 143 ? -10.713 -0.204 3.881 1.00 96.56 143 THR A CA 1
ATOM 1149 C C . THR A 1 143 ? -11.888 0.768 3.824 1.00 96.56 143 THR A C 1
ATOM 1151 O O . THR A 1 143 ? -12.880 0.556 3.125 1.00 96.56 143 THR A O 1
ATOM 1154 N N . PHE A 1 144 ? -11.748 1.864 4.560 1.00 95.50 144 PHE A N 1
ATOM 1155 C CA . PHE A 1 144 ? -12.683 2.974 4.665 1.00 95.50 144 PHE A CA 1
ATOM 1156 C C . PHE A 1 144 ? -11.945 4.267 4.315 1.00 95.50 144 PHE A C 1
ATOM 1158 O O . PHE A 1 144 ? -10.736 4.397 4.539 1.00 95.50 144 PHE A O 1
ATOM 1165 N N . LEU A 1 145 ? -12.655 5.221 3.720 1.00 93.50 145 LEU A N 1
ATOM 1166 C CA . LEU A 1 145 ? -12.061 6.495 3.326 1.00 93.50 145 LEU A CA 1
ATOM 1167 C C . LEU A 1 145 ? -11.652 7.299 4.564 1.00 93.50 145 LEU A C 1
ATOM 1169 O O . LEU A 1 145 ? -12.406 7.394 5.526 1.00 93.50 145 LEU A O 1
ATOM 1173 N N . SER A 1 146 ? -10.467 7.900 4.505 1.00 93.12 146 SER A N 1
ATOM 1174 C CA . SER A 1 146 ? -9.981 8.867 5.487 1.00 93.12 146 SER A CA 1
ATOM 1175 C C . SER A 1 146 ? -9.840 10.234 4.821 1.00 93.12 146 SER A C 1
ATOM 1177 O O . SER A 1 146 ? -9.596 10.335 3.617 1.00 93.12 146 SER A O 1
ATOM 1179 N N . THR A 1 147 ? -10.002 11.297 5.603 1.00 89.94 147 THR A N 1
ATOM 1180 C CA . THR A 1 147 ? -9.809 12.687 5.164 1.00 89.94 147 THR A CA 1
ATOM 1181 C C . THR A 1 147 ? -8.336 13.100 5.150 1.00 89.94 147 THR A C 1
ATOM 1183 O O . THR A 1 147 ? -7.982 14.089 4.508 1.00 89.94 147 THR A O 1
ATOM 1186 N N . LEU A 1 148 ? -7.464 12.351 5.833 1.00 91.25 148 LEU A N 1
ATOM 1187 C CA . LEU A 1 148 ? -6.038 12.646 5.901 1.00 91.25 148 LEU A CA 1
ATOM 1188 C C . LEU A 1 148 ? -5.335 12.229 4.605 1.00 91.25 148 LEU A C 1
ATOM 1190 O O . LEU A 1 148 ? -5.518 11.121 4.092 1.00 91.25 148 LEU A O 1
ATOM 1194 N N . ARG A 1 149 ? -4.475 13.110 4.101 1.00 90.12 149 ARG A N 1
ATOM 1195 C CA . ARG A 1 149 ? -3.521 12.800 3.032 1.00 90.12 149 ARG A CA 1
ATOM 1196 C C . ARG A 1 149 ? -2.138 12.655 3.651 1.00 90.12 149 ARG A C 1
ATOM 1198 O O . ARG A 1 149 ? -1.806 13.418 4.550 1.00 90.12 149 ARG A O 1
ATOM 1205 N N . LEU A 1 150 ? -1.361 11.677 3.213 1.00 88.31 150 LEU A N 1
ATOM 1206 C CA . LEU A 1 150 ? -0.013 11.414 3.719 1.00 88.31 150 LEU A CA 1
ATOM 1207 C C . LEU A 1 150 ? 1.014 11.833 2.672 1.00 88.31 150 LEU A C 1
ATOM 1209 O O . LEU A 1 150 ? 0.757 11.693 1.476 1.00 88.31 150 LEU A O 1
ATOM 1213 N N . GLU A 1 151 ? 2.163 12.336 3.112 1.00 83.31 151 GLU A N 1
ATOM 1214 C CA . GLU A 1 151 ? 3.263 12.672 2.207 1.00 83.31 151 GLU A CA 1
ATOM 1215 C C . GLU A 1 151 ? 3.816 11.412 1.546 1.00 83.31 151 GLU A C 1
ATOM 1217 O O . GLU A 1 151 ? 4.096 10.412 2.209 1.00 83.31 151 GLU A O 1
ATOM 1222 N N . ALA A 1 152 ? 3.955 11.455 0.226 1.00 82.25 152 ALA A N 1
ATOM 1223 C CA . ALA A 1 152 ? 4.547 10.407 -0.590 1.00 82.25 152 ALA A CA 1
ATOM 1224 C C . ALA A 1 152 ? 5.832 10.915 -1.248 1.00 82.25 152 ALA A C 1
ATOM 1226 O O . ALA A 1 152 ? 6.116 12.109 -1.226 1.00 82.25 152 ALA A O 1
ATOM 1227 N N . HIS A 1 153 ? 6.593 10.003 -1.863 1.00 76.62 153 HIS A N 1
ATOM 1228 C CA . HIS A 1 153 ? 7.799 10.371 -2.612 1.00 76.62 153 HIS A CA 1
ATOM 1229 C C . HIS A 1 153 ? 7.505 11.450 -3.670 1.00 76.62 153 HIS A C 1
ATOM 1231 O O . HIS A 1 153 ? 8.327 12.325 -3.918 1.00 76.62 153 HIS A O 1
ATOM 1237 N N . GLU A 1 154 ? 6.293 11.421 -4.237 1.00 78.00 154 GLU A N 1
ATOM 1238 C CA . GLU A 1 154 ? 5.786 12.414 -5.179 1.00 78.00 154 GLU A CA 1
ATOM 1239 C C . GLU A 1 154 ? 4.411 12.929 -4.712 1.00 78.00 154 GLU A C 1
ATOM 1241 O O . GLU A 1 154 ? 3.361 12.388 -5.056 1.00 78.00 154 GLU A O 1
ATOM 1246 N N . GLY A 1 155 ? 4.404 13.990 -3.901 1.00 84.25 155 GLY A N 1
ATOM 1247 C CA . GLY A 1 155 ? 3.180 14.692 -3.502 1.00 84.25 155 GLY A CA 1
ATOM 1248 C C . GLY A 1 155 ? 2.458 14.072 -2.303 1.00 84.25 155 GLY A C 1
ATOM 1249 O O . GLY A 1 155 ? 3.073 13.768 -1.284 1.00 84.25 155 GLY A O 1
ATOM 1250 N N . THR A 1 156 ? 1.127 13.954 -2.382 1.00 84.69 156 THR A N 1
ATOM 1251 C CA . THR A 1 156 ? 0.307 13.454 -1.264 1.00 84.69 156 THR A CA 1
ATOM 1252 C C . THR A 1 156 ? -0.641 12.338 -1.688 1.00 84.69 156 THR A C 1
ATOM 1254 O O . THR A 1 156 ? -1.525 12.533 -2.532 1.00 84.69 156 THR A O 1
ATOM 1257 N N . ASP A 1 157 ? -0.516 11.194 -1.022 1.00 89.25 157 ASP A N 1
ATOM 1258 C CA . ASP A 1 157 ? -1.373 10.028 -1.216 1.00 89.25 157 ASP A CA 1
ATOM 1259 C C . ASP A 1 157 ? -2.575 10.061 -0.262 1.00 89.25 157 ASP A C 1
ATOM 1261 O O . ASP A 1 157 ? -2.453 10.494 0.890 1.00 89.25 157 ASP A O 1
ATOM 1265 N N . PRO A 1 158 ? -3.756 9.585 -0.688 1.00 91.62 158 PRO A N 1
ATOM 1266 C CA . PRO A 1 158 ? -4.874 9.412 0.226 1.00 91.62 158 PRO A CA 1
ATOM 1267 C C . PRO A 1 158 ? -4.551 8.331 1.269 1.00 91.62 158 PRO A C 1
ATOM 1269 O O . PRO A 1 158 ? -4.057 7.246 0.941 1.00 91.62 158 PRO A O 1
ATOM 1272 N N . SER A 1 159 ? -4.877 8.604 2.534 1.00 95.00 159 SER A N 1
ATOM 1273 C CA . SER A 1 159 ? -4.911 7.557 3.555 1.00 95.00 159 SER A CA 1
ATOM 1274 C C . SER A 1 159 ? -6.262 6.846 3.569 1.00 95.00 159 SER A C 1
ATOM 1276 O O . SER A 1 159 ? -7.280 7.370 3.106 1.00 95.00 159 SER A O 1
ATOM 1278 N N . ARG A 1 160 ? -6.278 5.632 4.110 1.00 96.62 160 ARG A N 1
ATOM 1279 C CA . ARG A 1 160 ? -7.494 4.873 4.400 1.00 96.62 160 ARG A CA 1
ATOM 1280 C C . ARG A 1 160 ? -7.400 4.254 5.784 1.00 96.62 160 ARG A C 1
ATOM 1282 O O . ARG A 1 160 ? -6.314 3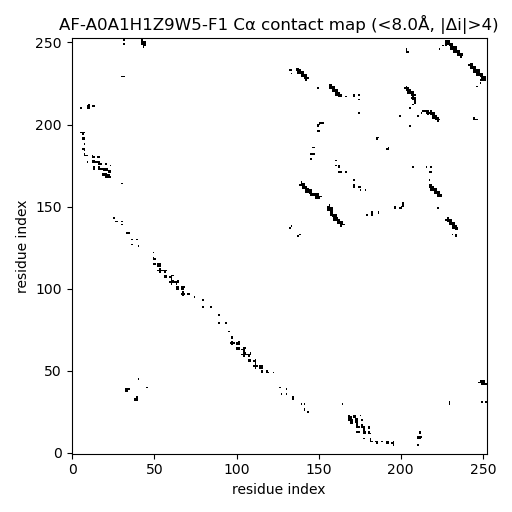.907 6.244 1.00 96.62 160 ARG A O 1
ATOM 1289 N N . ILE A 1 161 ? -8.548 4.102 6.427 1.00 97.25 161 ILE A N 1
ATOM 1290 C CA . ILE A 1 161 ? -8.672 3.316 7.653 1.00 97.25 161 ILE A CA 1
ATOM 1291 C C . ILE A 1 161 ? -8.867 1.871 7.214 1.00 97.25 161 ILE A C 1
ATOM 1293 O O . ILE A 1 161 ? -9.801 1.574 6.480 1.00 97.25 161 ILE A O 1
ATOM 1297 N N . ALA A 1 162 ? -7.986 0.978 7.626 1.00 97.56 162 ALA A N 1
ATOM 1298 C CA . ALA A 1 162 ? -8.079 -0.450 7.389 1.00 97.56 162 ALA A CA 1
ATOM 1299 C C . ALA A 1 162 ? -8.469 -1.150 8.691 1.00 97.56 162 ALA A C 1
ATOM 1301 O O . ALA A 1 162 ? -7.832 -0.959 9.725 1.00 97.56 162 ALA A O 1
ATOM 1302 N N . ILE A 1 163 ? -9.522 -1.958 8.639 1.00 97.88 163 ILE A N 1
ATOM 1303 C CA . ILE A 1 163 ? -10.027 -2.710 9.786 1.00 97.88 163 ILE A CA 1
ATOM 1304 C C . ILE A 1 163 ? -9.995 -4.191 9.443 1.00 97.88 163 ILE A C 1
ATOM 1306 O O . ILE A 1 163 ? -10.533 -4.611 8.419 1.00 97.88 163 ILE A O 1
ATOM 1310 N N . GLU A 1 164 ? -9.352 -4.980 10.294 1.00 97.50 164 GLU A N 1
ATOM 1311 C CA . GLU A 1 164 ? -9.249 -6.422 10.150 1.00 97.50 164 GLU A CA 1
ATOM 1312 C C . GLU A 1 164 ? -10.630 -7.076 10.122 1.00 97.50 164 GLU A C 1
ATOM 1314 O O . GLU A 1 164 ? -11.545 -6.744 10.869 1.00 97.50 164 GLU A O 1
ATOM 1319 N N . THR A 1 165 ? -10.787 -8.042 9.230 1.00 96.00 165 THR A N 1
ATOM 1320 C CA . THR A 1 165 ? -12.078 -8.692 8.984 1.00 96.00 165 THR A CA 1
ATOM 1321 C C . THR A 1 165 ? -12.491 -9.671 10.072 1.00 96.00 165 THR A C 1
ATOM 1323 O O . THR A 1 165 ? -13.683 -9.890 10.259 1.00 96.00 165 THR A O 1
ATOM 1326 N N . ARG A 1 166 ? -11.523 -10.222 10.812 1.00 95.00 166 ARG A N 1
ATOM 1327 C CA . ARG A 1 166 ? -11.733 -11.230 11.862 1.00 95.00 166 ARG A CA 1
ATOM 1328 C C . ARG A 1 166 ? -12.222 -10.646 13.187 1.00 95.00 166 ARG A C 1
ATOM 1330 O O . ARG A 1 166 ? -12.691 -11.399 14.036 1.00 95.00 166 ARG A O 1
ATOM 1337 N N . ILE A 1 167 ? -12.119 -9.331 13.383 1.00 95.19 167 ILE A N 1
ATOM 1338 C CA . ILE A 1 167 ? -12.570 -8.695 14.626 1.00 95.19 167 ILE A CA 1
ATOM 1339 C C . ILE A 1 167 ? -14.091 -8.499 14.616 1.00 95.19 167 ILE A C 1
ATOM 1341 O O . ILE A 1 167 ? -14.694 -8.258 13.568 1.00 95.19 167 ILE A O 1
ATOM 1345 N N . GLY A 1 168 ? -14.718 -8.560 15.791 1.00 94.56 168 GLY A N 1
ATOM 1346 C CA . GLY A 1 168 ? -16.166 -8.373 15.933 1.00 94.56 168 GLY A CA 1
ATOM 1347 C C . GLY A 1 168 ? -16.656 -6.981 15.509 1.00 94.56 168 GLY A C 1
ATOM 1348 O O . GLY A 1 168 ? -15.889 -6.018 15.462 1.00 94.56 168 GLY A O 1
ATOM 1349 N N . ASP A 1 169 ? -17.951 -6.869 15.204 1.00 95.12 169 ASP A N 1
ATOM 1350 C CA . ASP A 1 169 ? -18.621 -5.618 14.795 1.00 95.12 169 ASP A CA 1
ATOM 1351 C C . ASP A 1 169 ? -18.463 -4.479 15.788 1.00 95.12 169 ASP A C 1
ATOM 1353 O O . ASP A 1 169 ? -18.152 -3.359 15.386 1.00 95.12 169 ASP A O 1
ATOM 1357 N N . THR A 1 170 ? -18.555 -4.791 17.073 1.00 95.81 170 THR A N 1
ATOM 1358 C CA . THR A 1 170 ? -18.351 -3.834 18.155 1.00 95.81 170 THR A CA 1
ATOM 1359 C C . THR A 1 170 ? -16.961 -3.187 18.113 1.00 95.81 170 THR A C 1
ATOM 1361 O O . THR A 1 170 ? -16.834 -1.963 18.094 1.00 95.81 170 THR A O 1
ATOM 1364 N N . GLN A 1 171 ? -15.901 -4.000 18.026 1.00 96.81 171 GLN A N 1
ATOM 1365 C CA . GLN A 1 171 ? -14.521 -3.502 17.990 1.00 96.81 171 GLN A CA 1
ATOM 1366 C C . GLN A 1 171 ? -14.240 -2.723 16.700 1.00 96.81 171 GLN A C 1
ATOM 1368 O O . GLN A 1 171 ? -13.595 -1.676 16.738 1.00 96.81 171 GLN A O 1
ATOM 1373 N N . ALA A 1 172 ? -14.744 -3.201 15.559 1.00 96.75 172 ALA A N 1
ATOM 1374 C CA . ALA A 1 172 ? -14.621 -2.485 14.293 1.00 96.75 172 ALA A CA 1
ATOM 1375 C C . ALA A 1 172 ? -15.328 -1.124 14.331 1.00 96.75 172 ALA A C 1
ATOM 1377 O O . ALA A 1 172 ? -14.758 -0.130 13.885 1.00 96.75 172 ALA A O 1
ATOM 1378 N N . GLY A 1 173 ? -16.538 -1.065 14.896 1.00 96.94 173 GLY A N 1
ATOM 1379 C CA . GLY A 1 173 ? -17.287 0.173 15.100 1.00 96.94 173 GLY A CA 1
ATOM 1380 C C . GLY A 1 173 ? -16.519 1.164 15.967 1.00 96.94 173 GLY A C 1
ATOM 1381 O O . GLY A 1 173 ? -16.358 2.329 15.594 1.00 96.94 173 GLY A O 1
ATOM 1382 N N . ARG A 1 174 ? -15.952 0.683 17.078 1.00 97.56 174 ARG A N 1
ATOM 1383 C CA . ARG A 1 174 ? -15.121 1.492 17.975 1.00 97.56 174 ARG A CA 1
ATOM 1384 C C . ARG A 1 174 ? -13.858 2.023 17.295 1.00 97.56 174 ARG A C 1
ATOM 1386 O O . ARG A 1 174 ? -13.581 3.215 17.396 1.00 97.56 174 ARG A O 1
ATOM 1393 N N . LEU A 1 175 ? -13.112 1.176 16.580 1.00 97.75 175 LEU A N 1
ATOM 1394 C CA . LEU A 1 175 ? -11.918 1.585 15.828 1.00 97.75 175 LEU A CA 1
ATOM 1395 C C . LEU A 1 175 ? -12.253 2.641 14.779 1.00 97.75 175 LEU A C 1
ATOM 1397 O O . LEU A 1 175 ? -11.579 3.665 14.694 1.00 97.75 175 LEU A O 1
ATOM 1401 N N . HIS A 1 176 ? -13.313 2.410 14.007 1.00 97.50 176 HIS A N 1
ATOM 1402 C CA . HIS A 1 176 ? -13.774 3.345 12.991 1.00 97.50 176 HIS A CA 1
ATOM 1403 C C . HIS A 1 176 ? -14.126 4.707 13.6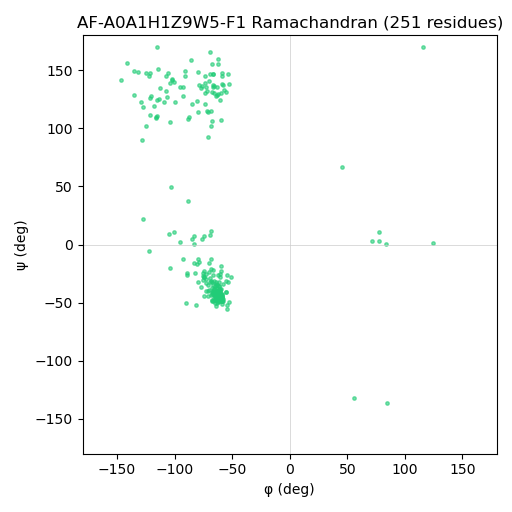07 1.00 97.50 176 HIS A C 1
ATOM 1405 O O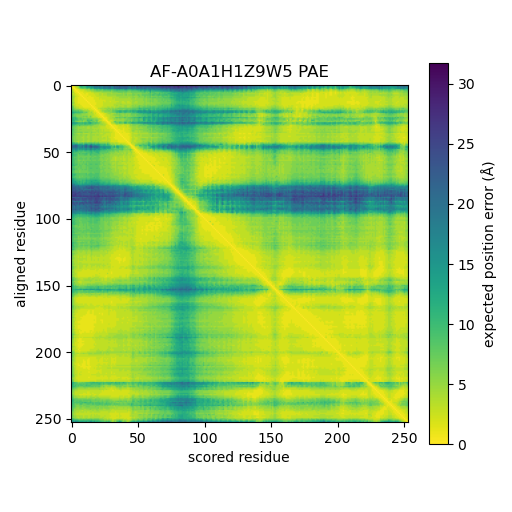 . HIS A 1 176 ? -13.656 5.738 13.129 1.00 97.50 176 HIS A O 1
ATOM 1411 N N . ALA A 1 177 ? -14.886 4.719 14.707 1.00 97.31 177 ALA A N 1
ATOM 1412 C CA . ALA A 1 177 ? -15.231 5.944 15.427 1.00 97.31 177 ALA A CA 1
ATOM 1413 C C . ALA A 1 177 ? -13.996 6.656 16.008 1.00 97.31 177 ALA A C 1
ATOM 1415 O O . ALA A 1 177 ? -13.876 7.872 15.878 1.00 97.31 177 ALA A O 1
ATOM 1416 N N . ALA A 1 178 ? -13.052 5.916 16.597 1.00 98.00 178 ALA A N 1
ATOM 1417 C CA . ALA A 1 178 ? -11.822 6.483 17.149 1.00 98.00 178 ALA A CA 1
ATOM 1418 C C . ALA A 1 178 ? -10.960 7.153 16.073 1.00 98.00 178 ALA A C 1
ATOM 1420 O O . ALA A 1 178 ? -10.506 8.283 16.264 1.00 98.00 178 ALA A O 1
ATOM 1421 N N . PHE A 1 179 ? -10.785 6.497 14.921 1.00 97.88 179 PHE A N 1
ATOM 1422 C CA . PHE A 1 179 ? -10.109 7.106 13.780 1.00 97.88 179 PHE A CA 1
ATOM 1423 C C . PHE A 1 179 ? -10.832 8.361 13.304 1.00 97.88 179 PHE A C 1
ATOM 1425 O O . PHE A 1 179 ? -10.175 9.377 13.112 1.00 97.88 179 PHE A O 1
ATOM 1432 N N . HIS A 1 180 ? -12.160 8.335 13.172 1.00 96.75 180 HIS A N 1
ATOM 1433 C CA . HIS A 1 180 ? -12.920 9.524 12.788 1.00 96.75 180 HIS A CA 1
ATOM 1434 C C . HIS A 1 180 ? -12.727 10.689 13.761 1.00 96.75 180 HIS A C 1
ATOM 1436 O O . HIS A 1 180 ? -12.383 11.780 13.323 1.00 96.75 180 HIS A O 1
ATOM 1442 N N . HIS A 1 181 ? -12.855 10.459 15.069 1.00 97.50 181 HIS A N 1
ATOM 1443 C CA . HIS A 1 181 ? -12.658 11.508 16.071 1.00 97.50 181 HIS A CA 1
ATOM 1444 C C . HIS A 1 181 ? -11.247 12.101 16.049 1.00 97.50 181 HIS A C 1
ATOM 1446 O O . HIS A 1 181 ? -11.090 13.309 16.219 1.00 97.50 181 HIS A O 1
ATOM 1452 N N . TRP A 1 182 ? -10.223 11.271 15.845 1.00 97.94 182 TRP A N 1
ATOM 1453 C CA . TRP A 1 182 ? -8.845 11.744 15.739 1.00 97.94 182 TRP A CA 1
ATOM 1454 C C . TRP A 1 182 ? -8.604 12.514 14.435 1.00 97.94 182 TRP A C 1
ATOM 1456 O O . TRP A 1 182 ? -8.022 13.594 14.454 1.00 97.94 182 TRP A O 1
ATOM 1466 N N . LEU A 1 183 ? -9.103 12.005 13.307 1.00 97.06 183 LEU A N 1
ATOM 1467 C CA . LEU A 1 183 ? -8.986 12.662 12.005 1.00 97.06 183 LEU A CA 1
ATOM 1468 C C . LEU A 1 183 ? -9.752 13.990 11.950 1.00 97.06 183 LEU A C 1
ATOM 1470 O O . LEU A 1 183 ? -9.275 14.931 11.322 1.00 97.06 183 LEU A O 1
ATOM 1474 N N . ASP A 1 184 ? -10.906 14.086 12.613 1.00 96.69 184 ASP A N 1
ATOM 1475 C CA . ASP A 1 184 ? -11.645 15.341 12.766 1.00 96.69 184 ASP A CA 1
ATOM 1476 C C . ASP A 1 184 ? -10.844 16.349 13.603 1.00 96.69 184 ASP A C 1
ATOM 1478 O O . ASP A 1 184 ? -10.697 17.494 13.185 1.00 96.69 184 ASP A O 1
ATOM 1482 N N . ALA A 1 185 ? -10.226 15.917 14.709 1.00 96.62 185 ALA A N 1
ATOM 1483 C CA . ALA A 1 185 ? -9.355 16.784 15.506 1.00 96.62 185 ALA A CA 1
ATOM 1484 C C . ALA A 1 185 ? -8.153 17.308 14.696 1.00 96.62 185 ALA A C 1
ATOM 1486 O O . ALA A 1 185 ? -7.819 18.485 14.784 1.00 96.62 185 ALA A O 1
ATOM 1487 N N . LEU A 1 186 ? -7.538 16.464 13.859 1.00 96.62 186 LEU A N 1
ATOM 1488 C CA . LEU A 1 186 ? -6.475 16.893 12.942 1.00 96.62 186 LEU A CA 1
ATOM 1489 C C . LEU A 1 186 ? -6.985 17.799 11.815 1.00 96.62 186 LEU A C 1
ATOM 1491 O O . LEU A 1 186 ? -6.229 18.602 11.279 1.00 96.62 186 LEU A O 1
ATOM 1495 N N . ARG A 1 187 ? -8.242 17.666 11.388 1.00 95.12 187 ARG A N 1
ATOM 1496 C CA . ARG A 1 187 ? -8.808 18.571 10.379 1.00 95.12 187 ARG A CA 1
ATOM 1497 C C . ARG A 1 187 ? -8.950 19.985 10.936 1.00 95.12 187 ARG A C 1
ATOM 1499 O O . ARG A 1 187 ? -8.720 20.938 10.195 1.00 95.12 187 ARG A O 1
ATOM 1506 N N . ASP A 1 188 ? -9.319 20.090 12.206 1.00 95.94 188 ASP A N 1
ATOM 1507 C CA . ASP A 1 188 ? -9.597 21.362 12.868 1.00 95.94 188 ASP A CA 1
ATOM 1508 C C . ASP A 1 188 ? -8.311 22.054 13.381 1.00 95.94 188 ASP A C 1
ATOM 1510 O O . ASP A 1 188 ? -8.326 23.260 13.624 1.00 95.94 188 ASP A O 1
ATOM 1514 N N . ASP A 1 189 ? -7.188 21.327 13.473 1.00 96.88 189 ASP A N 1
ATOM 1515 C CA . ASP A 1 189 ? -5.866 21.828 13.882 1.00 96.88 189 ASP A CA 1
ATOM 1516 C C . ASP A 1 189 ? -4.784 21.525 12.821 1.00 96.88 189 ASP A C 1
ATOM 1518 O O . ASP A 1 189 ? -4.261 20.410 12.703 1.00 96.88 189 ASP A O 1
ATOM 1522 N N . GLY A 1 190 ? -4.429 22.549 12.036 1.00 94.75 190 GLY A N 1
ATOM 1523 C CA . GLY A 1 190 ? -3.457 22.440 10.945 1.00 94.75 190 GLY A CA 1
ATOM 1524 C C . GLY A 1 190 ? -2.024 22.126 11.391 1.00 94.75 190 GLY A C 1
ATOM 1525 O O . GLY A 1 190 ? -1.308 21.424 10.667 1.00 94.75 190 GLY A O 1
ATOM 1526 N N . ASP A 1 191 ? -1.621 22.583 12.578 1.00 96.44 191 ASP A N 1
ATOM 1527 C CA . ASP A 1 191 ? -0.283 22.331 13.122 1.00 96.44 191 ASP A CA 1
ATOM 1528 C C . ASP A 1 191 ? -0.193 20.883 13.609 1.00 96.44 191 ASP A C 1
ATOM 1530 O O . ASP A 1 191 ? 0.749 20.160 13.267 1.00 96.44 191 ASP A O 1
ATOM 1534 N N . ALA A 1 192 ? -1.229 20.407 14.311 1.00 96.31 192 ALA A N 1
ATOM 1535 C CA . ALA A 1 192 ? -1.326 19.004 14.704 1.00 96.31 192 ALA A CA 1
ATOM 1536 C C . ALA A 1 192 ? -1.348 18.071 13.487 1.00 96.31 192 ALA A C 1
ATOM 1538 O O . ALA A 1 192 ? -0.719 17.010 13.515 1.00 96.31 192 ALA A O 1
ATOM 1539 N N . ARG A 1 193 ? -2.033 18.460 12.403 1.00 95.81 193 ARG A N 1
ATOM 1540 C CA . ARG A 1 193 ? -2.048 17.697 11.148 1.00 95.81 193 ARG A CA 1
ATOM 1541 C C . ARG A 1 193 ? -0.659 17.564 10.539 1.00 95.81 193 ARG A C 1
ATOM 1543 O O . ARG A 1 193 ? -0.273 16.453 10.184 1.00 95.81 193 ARG A O 1
ATOM 1550 N N . THR A 1 194 ? 0.072 18.671 10.434 1.00 94.50 194 THR A N 1
ATOM 1551 C CA . THR A 1 194 ? 1.430 18.693 9.869 1.00 94.50 194 THR A CA 1
ATOM 1552 C C . THR A 1 194 ? 2.365 17.829 10.713 1.00 94.50 194 THR A C 1
ATOM 1554 O O . THR A 1 194 ? 3.002 16.915 10.195 1.00 94.50 194 THR A O 1
ATOM 1557 N N . ALA A 1 195 ? 2.329 17.994 12.038 1.00 95.31 195 ALA A N 1
ATOM 1558 C CA . ALA A 1 195 ? 3.114 17.175 12.958 1.00 95.31 195 ALA A CA 1
ATOM 1559 C C . ALA A 1 195 ? 2.754 15.676 12.883 1.00 95.31 195 ALA A C 1
ATOM 1561 O O . ALA A 1 195 ? 3.624 14.812 13.019 1.00 95.31 195 ALA A O 1
ATOM 1562 N N . ALA A 1 196 ? 1.476 15.333 12.669 1.00 95.19 196 ALA A N 1
ATOM 1563 C CA . ALA A 1 196 ? 1.054 13.946 12.481 1.00 95.19 196 ALA A CA 1
ATOM 1564 C C . ALA A 1 196 ? 1.596 13.367 11.166 1.00 95.19 196 ALA A C 1
ATOM 1566 O O . ALA A 1 196 ? 2.067 12.231 11.157 1.00 95.19 196 ALA A O 1
ATOM 1567 N N . GLN A 1 197 ? 1.556 14.136 10.074 1.00 94.50 197 GLN A N 1
ATOM 1568 C CA . GLN A 1 197 ? 2.094 13.732 8.772 1.00 94.50 197 GLN A CA 1
ATOM 1569 C C . GLN A 1 197 ? 3.605 13.500 8.841 1.00 94.50 197 GLN A C 1
ATOM 1571 O O . GLN A 1 197 ? 4.059 12.429 8.442 1.00 94.50 197 GLN A O 1
ATOM 1576 N N . GLU A 1 198 ? 4.357 14.431 9.432 1.00 93.31 198 GLU A N 1
ATOM 1577 C CA . GLU A 1 198 ? 5.806 14.303 9.637 1.00 93.31 198 GLU A CA 1
ATOM 1578 C C . GLU A 1 198 ? 6.153 13.070 10.480 1.00 93.31 198 GLU A C 1
ATOM 1580 O O . GLU A 1 198 ? 7.054 12.303 10.141 1.00 93.31 198 GLU A O 1
ATOM 1585 N N . ARG A 1 199 ? 5.399 12.826 11.561 1.00 94.50 199 ARG A N 1
ATOM 1586 C CA . ARG A 1 199 ? 5.628 11.672 12.441 1.00 94.50 199 ARG A CA 1
ATOM 1587 C C . ARG A 1 199 ? 5.282 10.337 11.783 1.00 94.50 199 ARG A C 1
ATOM 1589 O O . ARG A 1 199 ? 5.906 9.323 12.097 1.00 94.50 199 ARG A O 1
ATOM 1596 N N . ILE A 1 200 ? 4.286 10.310 10.899 1.00 94.00 200 ILE A N 1
ATOM 1597 C CA . ILE A 1 200 ? 3.985 9.131 10.075 1.00 94.00 200 ILE A CA 1
ATOM 1598 C C . ILE A 1 200 ? 5.088 8.933 9.026 1.00 94.00 200 ILE A C 1
ATOM 1600 O O . ILE A 1 200 ? 5.482 7.793 8.766 1.00 94.00 200 ILE A O 1
ATOM 1604 N N . GLY A 1 201 ? 5.598 10.023 8.452 1.00 91.75 201 GLY A N 1
ATOM 1605 C CA . GLY A 1 201 ? 6.674 10.024 7.468 1.00 91.75 201 GLY A CA 1
ATOM 1606 C C . GLY A 1 201 ? 6.340 9.153 6.259 1.00 91.75 201 GLY A C 1
ATOM 1607 O O . GLY A 1 201 ? 5.237 9.201 5.717 1.00 91.75 201 GLY A O 1
ATOM 1608 N N . GLU A 1 202 ? 7.275 8.293 5.857 1.00 89.69 202 GLU A N 1
ATOM 1609 C CA . GLU A 1 202 ? 7.131 7.395 4.700 1.00 89.69 202 GLU A CA 1
ATOM 1610 C C . GLU A 1 202 ? 6.416 6.069 5.017 1.00 89.69 202 GLU A C 1
ATOM 1612 O O . GLU A 1 202 ? 6.305 5.185 4.160 1.00 89.69 202 GLU A O 1
ATOM 1617 N N . ARG A 1 203 ? 5.908 5.894 6.245 1.00 91.31 203 ARG A N 1
ATOM 1618 C CA . ARG A 1 203 ? 5.270 4.636 6.646 1.00 91.31 203 ARG A CA 1
ATOM 1619 C C . ARG A 1 203 ? 4.029 4.366 5.798 1.00 91.31 203 ARG A C 1
ATOM 1621 O O . ARG A 1 203 ? 3.135 5.204 5.661 1.00 91.31 203 ARG A O 1
ATOM 1628 N N . ARG A 1 204 ? 3.963 3.147 5.254 1.00 92.50 204 ARG A N 1
ATOM 1629 C CA . ARG A 1 204 ? 2.808 2.664 4.481 1.00 92.50 204 ARG A CA 1
ATOM 1630 C C . ARG A 1 204 ? 1.653 2.212 5.365 1.00 92.50 204 ARG A C 1
ATOM 1632 O O . ARG A 1 204 ? 0.503 2.348 4.962 1.00 92.50 204 ARG A O 1
ATOM 1639 N N . VAL A 1 205 ? 1.961 1.682 6.546 1.00 95.75 205 VAL A N 1
ATOM 1640 C CA . VAL A 1 205 ? 0.990 1.167 7.515 1.00 95.75 205 VAL A CA 1
ATOM 1641 C C . VAL A 1 205 ? 1.371 1.668 8.905 1.00 95.75 205 VAL A C 1
ATOM 1643 O O . VAL A 1 205 ? 2.518 1.519 9.339 1.00 95.75 205 VAL A O 1
ATOM 1646 N N . LEU A 1 206 ? 0.400 2.255 9.597 1.00 96.06 206 LEU A N 1
ATOM 1647 C CA . LEU A 1 206 ? 0.466 2.636 11.001 1.00 96.06 206 LEU A CA 1
ATOM 1648 C C . LEU A 1 206 ? -0.578 1.812 11.772 1.00 96.06 206 LEU A C 1
ATOM 1650 O O . LEU A 1 206 ? -1.777 2.047 11.605 1.00 96.06 206 LEU A O 1
ATOM 1654 N N . PRO A 1 207 ? -0.160 0.843 12.600 1.00 97.38 207 PRO A N 1
ATOM 1655 C CA . PRO A 1 207 ? -1.067 0.114 13.476 1.00 97.38 207 PRO A CA 1
ATOM 1656 C C . PRO A 1 207 ? -1.812 1.059 14.423 1.00 97.38 207 PRO A C 1
ATOM 1658 O O . PRO A 1 207 ? -1.218 1.946 15.037 1.00 97.38 207 PRO A O 1
ATOM 1661 N N . ALA A 1 208 ? -3.111 0.830 14.599 1.00 97.75 208 ALA A N 1
ATOM 1662 C CA . ALA A 1 208 ? -3.934 1.569 15.552 1.00 97.75 208 ALA A CA 1
ATOM 1663 C C . ALA A 1 208 ? -3.431 1.405 16.994 1.00 97.75 208 ALA A C 1
ATOM 1665 O O . ALA A 1 208 ? -3.610 2.306 17.808 1.00 97.75 208 ALA A O 1
ATOM 1666 N N . THR A 1 209 ? -2.738 0.305 17.299 1.00 97.44 209 THR A N 1
ATOM 1667 C CA . THR A 1 209 ? -2.127 0.062 18.610 1.00 97.44 209 THR A CA 1
ATOM 1668 C C . THR A 1 209 ? -1.025 1.055 18.962 1.00 97.44 209 THR A C 1
ATOM 1670 O O . THR A 1 209 ? -0.863 1.399 20.130 1.00 97.44 209 THR A O 1
ATOM 1673 N N . GLU A 1 210 ? -0.291 1.555 17.966 1.00 95.75 210 GLU A N 1
ATOM 1674 C CA . GLU A 1 210 ? 0.722 2.594 18.167 1.00 95.75 210 GLU A CA 1
ATOM 1675 C C . GLU A 1 210 ? 0.101 3.976 18.386 1.00 95.75 210 GLU A C 1
ATOM 1677 O O . GLU A 1 210 ? 0.720 4.834 19.015 1.00 95.75 210 GLU A O 1
ATOM 1682 N N . LEU A 1 211 ? -1.098 4.195 17.842 1.00 96.25 211 LEU A N 1
ATOM 1683 C CA . LEU A 1 211 ? -1.786 5.480 17.868 1.00 96.25 211 LEU A CA 1
ATOM 1684 C C . LEU A 1 211 ? -2.678 5.630 19.108 1.00 96.25 211 LEU A C 1
ATOM 1686 O O . LEU A 1 211 ? -2.603 6.635 19.809 1.00 96.25 211 LEU A O 1
ATOM 1690 N N . PHE A 1 212 ? -3.515 4.630 19.375 1.00 97.00 212 PHE A N 1
ATOM 1691 C CA . PHE A 1 212 ? -4.554 4.660 20.405 1.00 97.00 212 PHE A CA 1
ATOM 1692 C C . PHE A 1 212 ? -4.205 3.851 21.657 1.00 97.00 212 PHE A C 1
ATOM 1694 O O . PHE A 1 212 ? -4.787 4.112 22.705 1.00 97.00 212 PHE A O 1
ATOM 1701 N N . GLY A 1 213 ? -3.262 2.907 21.568 1.00 96.12 213 GLY A N 1
ATOM 1702 C CA . GLY A 1 213 ? -2.901 2.004 22.663 1.00 96.12 213 GLY A CA 1
ATOM 1703 C C . GLY A 1 213 ? -3.200 0.525 22.374 1.00 96.12 213 GLY A C 1
ATOM 1704 O O . GLY A 1 213 ? -3.843 0.191 21.376 1.00 96.12 213 GLY A O 1
ATOM 1705 N N . PRO A 1 214 ? -2.720 -0.397 23.227 1.00 96.56 214 PRO A N 1
ATOM 1706 C CA . PRO A 1 214 ? -2.743 -1.848 22.995 1.00 96.56 214 PRO A CA 1
ATOM 1707 C C . PRO A 1 214 ? -4.137 -2.463 22.802 1.00 96.56 214 PRO A C 1
ATOM 1709 O O . PRO A 1 214 ? -4.247 -3.566 22.272 1.00 96.56 214 PRO A O 1
ATOM 1712 N N . GLU A 1 215 ? -5.195 -1.780 23.220 1.00 96.69 215 GLU A N 1
ATOM 1713 C CA . GLU A 1 215 ? -6.590 -2.190 23.075 1.00 96.69 215 GLU A CA 1
ATOM 1714 C C . GLU A 1 215 ? -7.176 -1.929 21.673 1.00 96.69 215 GLU A C 1
ATOM 1716 O O . GLU A 1 215 ? -8.230 -2.465 21.326 1.00 96.69 215 GLU A O 1
ATOM 1721 N N . ALA A 1 216 ? -6.489 -1.146 20.837 1.00 97.19 216 ALA A N 1
ATOM 1722 C CA . ALA A 1 216 ? -6.909 -0.824 19.476 1.00 97.19 216 ALA A CA 1
ATOM 1723 C C . ALA A 1 216 ? -6.404 -1.849 18.438 1.00 97.19 216 ALA A C 1
ATOM 1725 O O . ALA A 1 216 ? -6.017 -1.498 17.324 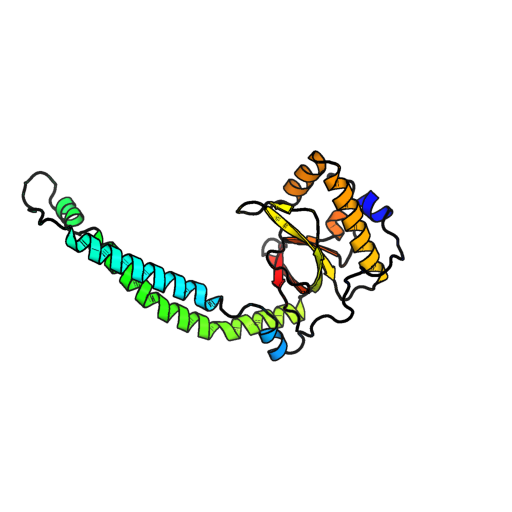1.00 97.19 216 ALA A O 1
ATOM 1726 N N . GLN A 1 217 ? -6.378 -3.134 18.798 1.00 97.38 217 GLN A N 1
ATOM 1727 C CA . GLN A 1 217 ? -5.966 -4.209 17.888 1.00 97.38 217 GLN A CA 1
ATOM 1728 C C . GLN A 1 217 ? -6.954 -4.390 16.733 1.00 97.38 217 GLN A C 1
ATOM 1730 O O . GLN A 1 217 ? -8.161 -4.205 16.902 1.00 97.38 217 GLN A O 1
ATOM 1735 N N . GLY A 1 218 ? -6.422 -4.763 15.566 1.00 96.81 218 GLY A N 1
ATOM 1736 C CA . GLY A 1 218 ? -7.186 -4.978 14.334 1.00 96.81 218 GLY A CA 1
ATOM 1737 C C . GLY A 1 218 ? -7.473 -3.707 13.529 1.00 96.81 218 GLY A C 1
ATOM 1738 O O . GLY A 1 218 ? -8.115 -3.789 12.487 1.00 96.81 218 GLY A O 1
ATOM 1739 N N . GLY A 1 219 ? -7.016 -2.533 13.974 1.00 97.88 219 GLY A N 1
ATOM 1740 C CA . GLY A 1 219 ? -7.097 -1.290 13.205 1.00 97.88 219 GLY A CA 1
ATOM 1741 C C . GLY A 1 219 ? -5.748 -0.870 12.633 1.00 97.88 219 GLY A C 1
ATOM 1742 O O . GLY A 1 219 ? -4.704 -1.061 13.255 1.00 97.88 219 GLY A O 1
ATOM 1743 N N . TYR A 1 220 ? -5.775 -0.241 11.465 1.00 97.94 220 TYR A N 1
ATOM 1744 C CA . TYR A 1 220 ? -4.595 0.256 10.769 1.00 97.94 220 TYR A CA 1
ATOM 1745 C C . TYR A 1 220 ? -4.947 1.541 10.020 1.00 97.94 220 TYR A C 1
ATOM 1747 O O . TYR A 1 220 ? -6.014 1.652 9.424 1.0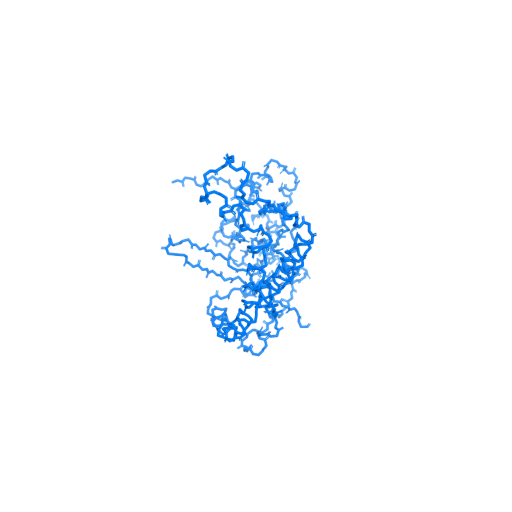0 97.94 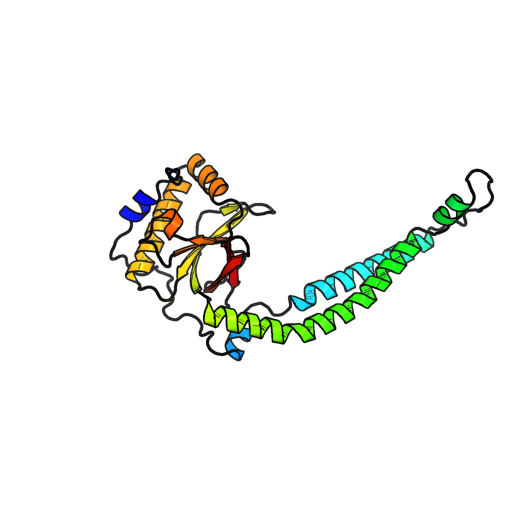220 TYR A O 1
ATOM 1755 N N . LEU A 1 221 ? -4.038 2.506 10.000 1.00 97.31 221 LEU A N 1
ATOM 1756 C CA . LEU A 1 221 ? -4.069 3.609 9.050 1.00 97.31 221 LEU A CA 1
ATOM 1757 C C . LEU A 1 221 ? -3.081 3.285 7.935 1.00 97.31 221 LEU A C 1
ATOM 1759 O O . LEU A 1 221 ? -1.900 3.056 8.191 1.00 97.31 221 LEU A O 1
ATOM 1763 N N . ILE A 1 222 ? -3.563 3.245 6.701 1.00 96.38 222 ILE A N 1
ATOM 1764 C CA . ILE A 1 222 ? -2.767 2.815 5.557 1.00 96.38 222 ILE A CA 1
ATOM 1765 C C . ILE A 1 222 ? -2.671 3.905 4.499 1.00 96.38 222 ILE A C 1
ATOM 1767 O O . ILE A 1 222 ? -3.609 4.671 4.271 1.00 96.38 222 ILE A O 1
ATOM 1771 N N . ARG A 1 223 ? -1.539 3.938 3.804 1.00 93.94 223 ARG A N 1
ATOM 1772 C CA . ARG A 1 223 ? -1.354 4.703 2.575 1.00 93.94 223 ARG A CA 1
ATOM 1773 C C . ARG A 1 223 ? -1.775 3.831 1.406 1.00 93.94 223 ARG A C 1
ATOM 1775 O O . ARG A 1 223 ? -1.106 2.851 1.089 1.00 93.94 223 ARG A O 1
ATOM 1782 N N . ALA A 1 224 ? -2.906 4.155 0.794 1.00 82.12 224 ALA A N 1
ATOM 1783 C CA . ALA A 1 224 ? -3.524 3.273 -0.183 1.00 82.12 224 ALA A CA 1
ATOM 1784 C C . ALA A 1 224 ? -3.551 3.921 -1.569 1.00 82.12 224 ALA A C 1
ATOM 1786 O O . ALA A 1 224 ? -4.360 4.807 -1.837 1.00 82.12 224 ALA A O 1
ATOM 1787 N N . THR A 1 225 ? -2.733 3.395 -2.480 1.00 78.50 225 THR A N 1
ATOM 1788 C CA . THR A 1 225 ? -2.748 3.770 -3.903 1.00 78.50 225 THR A CA 1
ATOM 1789 C C . THR A 1 225 ? -3.943 3.169 -4.654 1.00 78.50 225 THR A C 1
ATOM 1791 O O . THR A 1 225 ? -4.369 3.710 -5.670 1.00 78.50 225 THR A O 1
ATOM 1794 N N . SER A 1 226 ? -4.533 2.075 -4.148 1.00 82.81 226 SER A N 1
ATOM 1795 C CA . SER A 1 226 ? -5.687 1.406 -4.768 1.00 82.81 226 SER A CA 1
ATOM 1796 C C . SER A 1 226 ? -7.011 1.735 -4.075 1.00 82.81 226 SER A C 1
ATOM 1798 O O . SER A 1 226 ? -7.074 1.808 -2.851 1.00 82.81 226 SER A O 1
ATOM 1800 N N . ILE A 1 227 ? -8.088 1.882 -4.856 1.00 85.56 227 ILE A N 1
ATOM 1801 C CA . ILE A 1 227 ? -9.456 2.180 -4.376 1.00 85.56 227 ILE A CA 1
ATOM 1802 C C . ILE A 1 227 ? -10.193 0.904 -3.916 1.00 85.56 227 ILE A C 1
ATOM 1804 O O . ILE A 1 227 ? -11.375 0.936 -3.592 1.00 85.56 227 ILE A O 1
ATOM 1808 N N . ASN A 1 228 ? -9.504 -0.238 -3.864 1.00 90.69 228 ASN A N 1
ATOM 1809 C CA . ASN A 1 228 ? -10.142 -1.506 -3.540 1.00 90.69 228 ASN A CA 1
ATOM 1810 C C . ASN A 1 228 ? -10.614 -1.530 -2.073 1.00 90.69 228 ASN A C 1
ATOM 1812 O O . ASN A 1 228 ? -9.819 -1.226 -1.177 1.00 90.69 228 ASN A O 1
ATOM 1816 N N . PRO A 1 229 ? -11.874 -1.929 -1.811 1.00 93.50 229 PRO A N 1
ATOM 1817 C CA . PRO A 1 229 ? -12.420 -2.002 -0.457 1.00 93.50 229 PRO A CA 1
ATOM 1818 C C . PRO A 1 229 ? -11.762 -3.104 0.376 1.00 93.50 229 PRO A C 1
ATOM 1820 O O . PRO A 1 229 ? -11.796 -3.035 1.598 1.00 93.50 229 PRO A O 1
ATOM 1823 N N . TRP A 1 230 ? -11.148 -4.096 -0.268 1.00 95.50 230 TRP A N 1
ATOM 1824 C CA . TRP A 1 230 ? -10.455 -5.202 0.378 1.00 95.50 230 TRP A CA 1
ATOM 1825 C C . TRP A 1 230 ? -8.961 -5.112 0.120 1.00 95.50 230 TRP A C 1
ATOM 1827 O O . TRP A 1 230 ? -8.528 -4.879 -1.013 1.00 95.50 230 TRP A O 1
ATOM 1837 N N . GLN A 1 231 ? -8.175 -5.302 1.172 1.00 96.00 231 GLN A N 1
ATOM 1838 C CA . GLN A 1 231 ? -6.723 -5.355 1.081 1.00 96.00 231 GLN A CA 1
ATOM 1839 C C . GLN A 1 231 ? -6.172 -6.423 2.021 1.00 96.00 231 GLN A C 1
ATOM 1841 O O . GLN A 1 231 ? -6.806 -6.782 3.011 1.00 96.00 231 GLN A O 1
ATOM 1846 N N . VAL A 1 232 ? -4.982 -6.924 1.715 1.00 96.19 232 VAL A N 1
ATOM 1847 C CA . VAL A 1 232 ? -4.222 -7.799 2.603 1.00 96.19 232 VAL A CA 1
ATOM 1848 C C . VAL A 1 232 ? -2.973 -7.057 3.046 1.00 96.19 232 VAL A C 1
ATOM 1850 O O . VAL A 1 232 ? -2.206 -6.570 2.216 1.00 96.19 232 VAL A O 1
ATOM 1853 N N . LEU A 1 233 ? -2.781 -6.966 4.359 1.00 96.75 233 LEU A N 1
ATOM 1854 C CA . LEU A 1 233 ? -1.556 -6.452 4.955 1.00 96.75 233 LEU A CA 1
ATOM 1855 C C . LEU A 1 233 ? -0.623 -7.628 5.231 1.00 96.75 233 LEU A C 1
ATOM 1857 O O . LEU A 1 233 ? -1.026 -8.604 5.864 1.00 96.75 233 LEU A O 1
ATOM 1861 N N . LEU A 1 234 ? 0.612 -7.529 4.753 1.00 95.81 234 LEU A N 1
ATOM 1862 C CA . LEU A 1 234 ? 1.651 -8.531 4.961 1.00 95.81 234 LEU A CA 1
ATOM 1863 C C . LEU A 1 234 ? 2.771 -7.911 5.797 1.00 95.81 234 LEU A C 1
ATOM 1865 O O . LEU A 1 234 ? 3.463 -7.021 5.289 1.00 95.81 234 LEU A O 1
ATOM 1869 N N . PRO A 1 235 ? 2.946 -8.334 7.059 1.00 95.31 235 PRO A N 1
ATOM 1870 C CA . PRO A 1 235 ? 4.112 -7.952 7.836 1.00 95.31 235 PRO A CA 1
ATOM 1871 C C . PRO A 1 235 ? 5.341 -8.712 7.321 1.00 95.31 235 PRO A C 1
ATOM 1873 O O . PRO A 1 235 ? 5.324 -9.930 7.165 1.00 95.31 235 PRO A O 1
ATOM 1876 N N . GLU A 1 236 ? 6.422 -7.988 7.067 1.00 92.81 236 GLU A N 1
ATOM 1877 C CA . GLU A 1 236 ? 7.729 -8.516 6.698 1.00 92.81 236 GLU A CA 1
ATOM 1878 C C . GLU A 1 236 ? 8.746 -8.029 7.728 1.00 92.81 236 GLU A C 1
ATOM 1880 O O . GLU A 1 236 ? 9.035 -6.836 7.827 1.00 92.81 236 GLU A O 1
ATOM 1885 N N . THR A 1 237 ? 9.269 -8.952 8.529 1.00 90.75 237 THR A N 1
ATOM 1886 C CA . THR A 1 237 ? 10.325 -8.641 9.494 1.00 90.75 237 THR A CA 1
ATOM 1887 C C . THR A 1 237 ? 11.656 -8.592 8.755 1.00 90.75 237 THR A C 1
ATOM 1889 O O . THR A 1 237 ? 12.105 -9.609 8.228 1.00 90.75 237 THR A O 1
ATOM 1892 N N . GLY A 1 238 ? 12.269 -7.411 8.692 1.00 87.31 238 GLY A N 1
ATOM 1893 C CA . GLY A 1 238 ? 13.610 -7.237 8.142 1.00 87.31 238 GLY A CA 1
ATOM 1894 C C . GLY A 1 238 ? 14.685 -7.867 9.029 1.00 87.31 238 GLY A C 1
ATOM 1895 O O . GLY A 1 238 ? 14.450 -8.159 10.202 1.00 87.31 238 GLY A O 1
ATOM 1896 N N . ASP A 1 239 ? 15.894 -8.022 8.484 1.00 87.56 239 ASP A N 1
ATOM 1897 C CA . ASP A 1 239 ? 17.056 -8.550 9.221 1.00 87.56 239 ASP A CA 1
ATOM 1898 C C . ASP A 1 239 ? 17.424 -7.691 10.448 1.00 87.56 239 ASP A C 1
ATOM 1900 O O . ASP A 1 239 ? 18.035 -8.169 11.401 1.00 87.56 239 ASP A O 1
ATOM 1904 N N . ASP A 1 240 ? 17.022 -6.419 10.437 1.00 88.50 240 ASP A N 1
ATOM 1905 C CA . ASP A 1 240 ? 17.177 -5.448 11.522 1.00 88.50 240 ASP A CA 1
ATOM 1906 C C . ASP A 1 240 ? 16.077 -5.544 12.602 1.00 88.50 240 ASP A C 1
ATOM 1908 O O . ASP A 1 240 ? 16.077 -4.771 13.560 1.00 88.50 240 ASP A O 1
ATOM 1912 N N . GLY A 1 241 ? 15.131 -6.477 12.455 1.00 88.44 241 GLY A N 1
ATOM 1913 C CA . GLY A 1 241 ? 13.975 -6.641 13.337 1.00 88.44 241 GLY A CA 1
ATOM 1914 C C . GLY A 1 241 ? 12.859 -5.620 13.105 1.00 88.44 241 GLY A C 1
ATOM 1915 O O . GLY A 1 241 ? 11.856 -5.645 13.821 1.00 88.44 241 GLY A O 1
ATOM 1916 N N . THR A 1 242 ? 12.992 -4.726 12.119 1.00 88.69 242 THR A N 1
ATOM 1917 C CA . THR A 1 242 ? 11.934 -3.768 11.784 1.00 88.69 242 THR A CA 1
ATOM 1918 C C . THR A 1 242 ? 10.814 -4.456 11.013 1.00 88.69 242 THR A C 1
ATOM 1920 O O . THR A 1 242 ? 11.056 -5.243 10.099 1.00 88.69 242 THR A O 1
ATOM 1923 N N . VAL A 1 243 ? 9.561 -4.160 11.368 1.00 91.25 243 VAL A N 1
ATOM 1924 C CA . VAL A 1 243 ? 8.400 -4.674 10.632 1.00 91.25 243 VAL A CA 1
ATOM 1925 C C . VAL A 1 243 ? 8.088 -3.722 9.486 1.00 91.25 243 VAL A C 1
ATOM 1927 O O . VAL A 1 243 ? 7.613 -2.601 9.690 1.00 91.25 243 VAL A O 1
ATOM 1930 N N . ARG A 1 244 ? 8.349 -4.177 8.266 1.00 92.62 244 ARG A N 1
ATOM 1931 C CA . ARG A 1 244 ? 7.912 -3.530 7.030 1.00 92.62 244 ARG A CA 1
ATOM 1932 C C . ARG A 1 244 ? 6.567 -4.106 6.626 1.00 92.62 244 ARG A C 1
ATOM 1934 O O . ARG A 1 244 ? 6.262 -5.254 6.912 1.00 92.62 244 ARG A O 1
ATOM 1941 N N . TRP A 1 245 ? 5.744 -3.296 5.979 1.00 94.31 245 TRP A N 1
ATOM 1942 C CA . TRP A 1 245 ? 4.407 -3.715 5.579 1.00 94.31 245 TRP A CA 1
ATOM 1943 C C . TRP A 1 245 ? 4.251 -3.625 4.070 1.00 94.31 245 TRP A C 1
ATOM 1945 O O . TRP A 1 245 ? 4.476 -2.566 3.473 1.00 94.31 245 TRP A O 1
ATOM 1955 N N . THR A 1 246 ? 3.806 -4.723 3.470 1.00 93.56 246 THR A N 1
ATOM 1956 C CA . THR A 1 246 ? 3.332 -4.761 2.086 1.00 93.56 246 THR A CA 1
ATOM 1957 C C . THR A 1 246 ? 1.808 -4.749 2.086 1.00 93.56 246 THR A C 1
ATOM 1959 O O . THR A 1 246 ? 1.172 -5.363 2.942 1.00 93.56 246 THR A O 1
ATOM 1962 N N . ILE A 1 247 ? 1.220 -4.007 1.149 1.00 94.62 247 ILE A N 1
ATOM 1963 C CA . ILE A 1 247 ? -0.230 -3.857 1.018 1.00 94.62 247 ILE A CA 1
ATOM 1964 C C . ILE A 1 247 ? -0.626 -4.414 -0.338 1.00 94.62 247 ILE A C 1
ATOM 1966 O O . ILE A 1 247 ? -0.212 -3.878 -1.365 1.00 94.62 247 ILE A O 1
ATOM 1970 N N . GLU A 1 248 ? -1.469 -5.439 -0.326 1.00 93.75 248 GLU A N 1
ATOM 1971 C CA . GLU A 1 248 ? -1.985 -6.069 -1.531 1.00 93.75 248 GLU A CA 1
ATOM 1972 C C . GLU A 1 248 ? -3.462 -5.749 -1.722 1.00 93.75 248 GLU A C 1
ATOM 1974 O O . GLU A 1 248 ? -4.294 -6.023 -0.859 1.00 93.75 248 GLU A O 1
ATOM 1979 N N . GLY A 1 249 ? -3.810 -5.153 -2.863 1.00 92.88 249 GLY A N 1
ATOM 1980 C CA . GLY A 1 249 ? -5.205 -4.883 -3.205 1.00 92.88 249 GLY A CA 1
ATOM 1981 C C . GLY A 1 249 ? -5.940 -6.165 -3.586 1.00 92.88 249 GLY A C 1
ATOM 1982 O O . GLY A 1 249 ? -5.440 -6.941 -4.395 1.00 92.88 249 GLY A O 1
ATOM 1983 N N . VAL A 1 250 ? -7.154 -6.361 -3.076 1.00 93.56 250 VAL A N 1
ATOM 1984 C CA . VAL A 1 250 ? -8.013 -7.496 -3.437 1.00 93.56 250 VAL A CA 1
ATOM 1985 C C . VAL A 1 250 ? -9.252 -6.965 -4.146 1.00 93.56 250 VAL A C 1
ATOM 1987 O O . VAL A 1 250 ? -9.953 -6.089 -3.637 1.00 93.56 250 VAL A O 1
ATOM 1990 N N . ARG A 1 251 ? -9.513 -7.462 -5.356 1.00 91.00 251 ARG A N 1
ATOM 1991 C CA . ARG A 1 251 ? -10.697 -7.067 -6.123 1.00 91.00 251 ARG A CA 1
ATOM 1992 C C . ARG A 1 251 ? -11.964 -7.613 -5.478 1.00 91.00 251 ARG A C 1
ATOM 1994 O O . ARG A 1 251 ? -11.977 -8.710 -4.926 1.00 91.00 251 ARG A O 1
ATOM 2001 N N . ASP A 1 252 ? -13.030 -6.836 -5.600 1.00 86.50 252 ASP A N 1
ATOM 2002 C CA . ASP A 1 252 ? -14.382 -7.320 -5.349 1.00 86.50 252 ASP A CA 1
ATOM 2003 C C . ASP A 1 252 ? -14.822 -8.222 -6.512 1.00 86.50 252 ASP A C 1
ATOM 2005 O O . ASP A 1 252 ? -14.396 -7.989 -7.649 1.00 86.50 252 ASP A O 1
ATOM 2009 N N . ARG A 1 253 ? -15.603 -9.270 -6.227 1.00 76.19 253 ARG A N 1
ATOM 2010 C CA . ARG A 1 253 ? -16.169 -10.138 -7.275 1.00 76.19 253 ARG A CA 1
ATOM 2011 C C . ARG A 1 253 ? -17.273 -9.434 -8.053 1.00 76.19 253 ARG A C 1
ATOM 2013 O O . ARG A 1 253 ? -18.010 -8.640 -7.433 1.00 76.19 253 ARG A O 1
#

Sequence (253 aa):
MTQQPWPGDPAAAWRRAPIDGPAPPSRRPAPPDLSDFETFTRLLPHRGEYLAMPLMYGIGGAFCVAVGLHLMRYQRPLDPFDGTLPGWLGLIAYWPPWFLVLGLGVAWLCWAPMSYVRGKRDHPRRLRELYERINRDGIMVQTFLSTLRLEAHEGTDPSRIAIETRIGDTQAGRLHAAFHHWLDALRDDGDARTAAQERIGERRVLPATELFGPEAQGGYLIRATSINPWQVLLPETGDDGTVRWTIEGVRDR